Protein AF-V4YAM3-F1 (afdb_monomer)

Foldseek 3Di:
DDDDDDDDDDDDDDDDDDDDDDDDDDDDDDDPDDDDDPDDPDDDPAQQAEEEAAQDDPGHVVVQLLCVLLQQHWPDDDPPDQKTHGPPNSYIYGHDHQLCQLVCQLVVVHFKYKHKPLSNVLVVQDDDPPHDPPDDGSKDFLDFQPDPWKFFFKKAAAPDPDQAPQSQAAFEEEECRQNLVVVQCVVVVGDYHYHYDDPPSLCCCVVVNGRIYTYIDDPCPSCVVSRIDTRGTSDTMGMTMMGGPVCCPPPVVVSSSQSSVFQSVLPQKKKKKWKAFPVLLVQLCVLAVADPRKDKAADDDVVVVVVVVVPPPDDDDDPDDPPRRIIMIMHMDGNVCPVVSVVSRVVNVIHPMDMDGDSTDGD

Radius of gyration: 32.84 Å; Cα contacts (8 Å, |Δi|>4): 616; chains: 1; bounding box: 104×57×94 Å

Solvent-accessible surface area (backbone atoms only — not comparable to full-atom values): 21383 Å² total; per-residue (Å²): 139,85,80,86,90,86,88,89,86,82,84,87,87,89,86,87,90,84,85,90,79,87,79,89,86,83,94,78,89,75,90,77,87,69,81,89,68,93,68,78,76,80,85,58,99,60,82,61,47,27,37,26,34,34,61,61,67,94,54,20,66,64,52,50,50,46,31,43,51,43,61,45,36,71,52,92,63,67,92,86,61,54,57,36,54,27,75,41,88,54,37,32,41,32,52,34,55,45,68,54,31,54,57,34,23,58,73,62,76,17,52,30,23,44,33,40,46,58,36,34,48,46,70,62,39,36,70,56,99,83,52,59,98,82,61,84,47,52,33,43,84,76,45,78,66,90,42,74,61,33,30,34,30,34,29,26,50,62,90,55,92,58,70,51,78,73,66,37,60,78,33,35,34,32,15,79,43,56,56,50,50,51,52,48,34,59,73,72,72,41,57,61,51,73,44,74,54,82,76,70,62,82,48,34,54,85,68,76,72,17,67,30,30,39,48,81,40,72,83,52,58,73,38,56,77,60,43,35,41,78,55,47,83,71,40,84,30,38,26,28,37,34,29,26,76,93,44,66,83,38,69,65,53,45,51,51,49,55,30,47,54,14,27,56,66,14,56,67,35,29,38,38,39,27,37,31,44,55,93,40,49,65,68,47,39,78,69,43,48,34,85,94,47,49,49,76,44,83,45,85,55,69,79,56,52,59,54,57,66,77,51,79,81,72,82,84,91,75,89,76,78,82,88,42,66,42,24,39,40,36,34,52,44,54,48,90,47,46,71,58,44,58,51,55,39,42,76,67,53,39,39,81,72,44,78,43,81,43,61,58,38,85,133

Mean predicted aligned error: 12.4 Å

pLDDT: mean 82.74, std 22.2, range [27.44, 98.75]

Secondary structure (DSSP, 8-state):
---------------------------------------PPPPPSS--EEEEEE-SSTTHHHHHHHHHHTT-PBP---TT-SEEEBSSTTEEEEEE-TTTHHHHHHTTS-SEEEEEHHHHHHTT-S--TT--TT---S-EEEEE-S---EEEEEEEETTSS--SGGGGTT-EEEES-HHHHHHHHHHHT---EEEE-SS-GGGGGGGTS-SEEEEEESSSHHHHHHTEEEEEEEEEE-EEEEE-GGGTT-HHHHHHHHHHHHHHHTTTEEEEEEEEEGGGHHHHHTT--TTT--EEEE---HHHHHHHHHTTT-----------SEEEEEEEEEGGGHHHHHHHHHHTT-EEEEEEE-S----

Sequence (363 aa):
MTKFPRRDSRDHRVTAGTPAVNGEEDITADRGHKLGRNTFPPPSQLRRMRIAVPNKGRLHEPTVELLERAGLHVEETADRQLYADTADPAVTVLFVRAADIPEYVRDGAADLGVTGLDQARESGTVSRPDAPADEEADLVELLELGYGSCRLVLAAPEGGDISAVEDLEGGTVATEFPSITREFFARKRVETDVVTVTGATELTPHVEMADAIVDITSTGTTLQVNRLAVVDEVLSSSVRLFARPDVIDDPKVRQTRTAFESVIAADGKRYLMMNAPRDRLAEVRDVIPGLDGPTVMDIANPAQQTAADDSRRTASDGVGENDAETVAVHAVVDEGDVFTTISALKEKGATGILVTEIERLVE

Nearest PDB structures (foldseek):
  2vd3-assembly1_B  TM=9.434E-01  e=3.911E-39  Methanothermobacter thermautotrophicus str. Delta H
  7dah-assembly1_B-2  TM=7.718E-01  e=6.500E-31  Vibrio cholerae M66-2
  7dam-assembly1_A-3  TM=8.312E-01  e=3.444E-26  Vibrio cholerae M66-2
  5ubi-assembly1_A  TM=8.780E-01  e=6.393E-24  Campylobacter jejuni RM1221
  7dam-assembly1_B  TM=8.292E-01  e=5.819E-25  Vibrio cholerae M66-2

Structure (mmCIF, N/CA/C/O backbone):
data_AF-V4YAM3-F1
#
_entry.id   AF-V4YAM3-F1
#
loop_
_atom_site.group_PDB
_atom_site.id
_atom_site.type_symbol
_atom_site.label_atom_id
_atom_site.label_alt_id
_atom_site.label_comp_id
_atom_site.label_asym_id
_atom_site.label_entity_id
_atom_site.label_seq_id
_atom_site.pdbx_PDB_ins_code
_atom_site.Cartn_x
_atom_site.Cartn_y
_atom_site.Cartn_z
_atom_site.occupancy
_atom_site.B_iso_or_equiv
_atom_site.auth_seq_id
_atom_site.auth_comp_id
_atom_site.auth_asym_id
_atom_site.auth_atom_id
_atom_site.pdbx_PDB_model_num
ATOM 1 N N . MET A 1 1 ? -64.214 -12.119 4.663 1.00 34.72 1 MET A N 1
ATOM 2 C CA . MET A 1 1 ? -65.463 -11.668 3.996 1.00 34.72 1 MET A CA 1
ATOM 3 C C . MET A 1 1 ? -65.549 -10.157 4.229 1.00 34.72 1 MET A C 1
ATOM 5 O O . MET A 1 1 ? -65.195 -9.763 5.328 1.00 34.72 1 MET A O 1
ATOM 9 N N . THR A 1 2 ? -65.865 -9.267 3.278 1.00 34.69 2 THR A N 1
ATOM 10 C CA . THR A 1 2 ? -66.535 -9.427 1.961 1.00 34.69 2 THR A CA 1
ATOM 11 C C . THR A 1 2 ? -65.906 -8.501 0.885 1.00 34.69 2 THR A C 1
ATOM 13 O O . THR A 1 2 ? -65.022 -7.711 1.191 1.00 34.69 2 THR A O 1
ATOM 16 N N . LYS A 1 3 ? -66.293 -8.662 -0.390 1.00 32.56 3 LYS A N 1
ATOM 17 C CA . LYS A 1 3 ? -65.651 -8.120 -1.611 1.00 32.56 3 LYS A CA 1
ATOM 18 C C . LYS A 1 3 ? -66.018 -6.657 -1.973 1.00 32.56 3 LYS A C 1
ATOM 20 O O . LYS A 1 3 ? -67.130 -6.224 -1.697 1.00 32.56 3 LYS A O 1
ATOM 25 N N . PHE A 1 4 ? -65.098 -6.000 -2.704 1.00 34.03 4 PHE A N 1
ATOM 26 C CA . PHE A 1 4 ? -65.224 -5.315 -4.029 1.00 34.03 4 PHE A CA 1
ATOM 27 C C . PHE A 1 4 ? -66.526 -5.529 -4.865 1.00 34.03 4 PHE A C 1
ATOM 29 O O . PHE A 1 4 ? -67.259 -6.467 -4.551 1.00 34.03 4 PHE A O 1
ATOM 36 N N . PRO A 1 5 ? -66.756 -4.862 -6.043 1.00 55.75 5 PRO A N 1
ATOM 37 C CA . PRO A 1 5 ? -65.951 -3.876 -6.823 1.00 55.75 5 PRO A CA 1
ATOM 38 C C . PRO A 1 5 ? -66.739 -2.533 -7.045 1.00 55.75 5 PRO A C 1
ATOM 40 O O . PRO A 1 5 ? -67.492 -2.196 -6.143 1.00 55.75 5 PRO A O 1
ATOM 43 N N . ARG A 1 6 ? -66.668 -1.657 -8.084 1.00 33.81 6 ARG A N 1
ATOM 44 C CA . ARG A 1 6 ? -66.164 -1.607 -9.495 1.00 33.81 6 ARG A CA 1
ATOM 45 C C . ARG A 1 6 ? -65.801 -0.160 -9.947 1.00 33.81 6 ARG A C 1
ATOM 47 O O . ARG A 1 6 ? -66.211 0.799 -9.309 1.00 33.81 6 ARG A O 1
ATOM 54 N N . ARG A 1 7 ? -65.142 -0.026 -11.117 1.00 34.34 7 ARG A N 1
ATOM 55 C CA . ARG A 1 7 ? -65.210 1.136 -12.049 1.00 34.34 7 ARG A CA 1
ATOM 56 C C . ARG A 1 7 ? -66.410 1.001 -13.019 1.00 34.34 7 ARG A C 1
ATOM 58 O O . ARG A 1 7 ? -66.759 -0.128 -13.357 1.00 34.34 7 ARG A O 1
ATOM 65 N N . ASP A 1 8 ? -66.910 2.106 -13.580 1.00 34.19 8 ASP A N 1
ATOM 66 C CA . ASP A 1 8 ? -67.443 2.175 -14.963 1.00 34.19 8 ASP A CA 1
ATOM 67 C C . ASP A 1 8 ? -67.149 3.580 -15.539 1.00 34.19 8 ASP A C 1
ATOM 69 O O . ASP A 1 8 ? -67.190 4.565 -14.802 1.00 34.19 8 ASP A O 1
ATOM 73 N N . SER A 1 9 ? -66.800 3.671 -16.824 1.00 32.91 9 SER A N 1
ATOM 74 C CA . SER A 1 9 ? -66.533 4.928 -17.547 1.00 32.91 9 SER A CA 1
ATOM 75 C C . SER A 1 9 ? -66.484 4.656 -19.054 1.00 32.91 9 SER A C 1
ATOM 77 O O . SER A 1 9 ? -65.572 3.970 -19.523 1.00 32.91 9 SER A O 1
ATOM 79 N N . ARG A 1 10 ? -67.447 5.182 -19.819 1.00 35.00 10 ARG A N 1
ATOM 80 C CA . ARG A 1 10 ? -67.597 4.905 -21.257 1.00 35.00 10 ARG A CA 1
ATOM 81 C C . ARG A 1 10 ? -67.267 6.132 -22.103 1.00 35.00 10 ARG A C 1
ATOM 83 O O . ARG A 1 10 ? -67.978 7.122 -22.013 1.00 35.00 10 ARG A O 1
ATOM 90 N N . ASP A 1 11 ? -66.189 5.999 -22.875 1.00 33.81 11 ASP A N 1
ATOM 91 C CA . ASP A 1 11 ? -66.154 6.035 -24.350 1.00 33.81 11 ASP A CA 1
ATOM 92 C C . ASP A 1 11 ? -66.799 7.216 -25.132 1.00 33.81 11 ASP A C 1
ATOM 94 O O . ASP A 1 11 ? -67.815 7.790 -24.758 1.00 33.81 11 ASP A O 1
ATOM 98 N N . HIS A 1 12 ? -66.225 7.454 -26.319 1.00 33.81 12 HIS A N 1
ATOM 99 C CA . HIS A 1 12 ? -66.564 8.392 -27.398 1.00 33.81 12 HIS A CA 1
ATOM 100 C C . HIS A 1 12 ? -66.092 9.853 -27.191 1.00 33.81 12 HIS A C 1
ATOM 102 O O . HIS A 1 12 ? -66.155 10.394 -26.095 1.00 33.81 12 HIS A O 1
ATOM 108 N N . ARG A 1 13 ? -65.601 10.564 -28.225 1.00 31.95 13 ARG A N 1
ATOM 109 C CA . ARG A 1 13 ? -65.636 10.292 -29.685 1.00 31.95 13 ARG A CA 1
ATOM 110 C C . ARG A 1 13 ? -64.396 10.843 -30.422 1.00 31.95 13 ARG A C 1
ATOM 112 O O . ARG A 1 13 ? -63.703 11.708 -29.904 1.00 31.95 13 ARG A O 1
ATOM 119 N N . VAL A 1 14 ? -64.159 10.365 -31.649 1.00 35.03 14 VAL A N 1
ATOM 120 C CA . VAL A 1 14 ? -63.017 10.722 -32.521 1.00 35.03 14 VAL A CA 1
ATOM 121 C C . VAL A 1 14 ? -63.434 11.660 -33.663 1.00 35.03 14 VAL A C 1
ATOM 123 O O . VAL A 1 14 ? -64.452 11.403 -34.300 1.00 35.03 14 VAL A O 1
ATOM 126 N N . THR A 1 15 ? -62.582 12.640 -33.995 1.00 33.38 15 THR A N 1
ATOM 127 C CA . THR A 1 15 ? -62.400 13.229 -35.346 1.00 33.38 15 THR A CA 1
ATOM 128 C C . THR A 1 15 ? -60.956 13.737 -35.491 1.00 33.38 15 THR A C 1
ATOM 130 O O . THR A 1 15 ? -60.347 14.105 -34.490 1.00 33.38 15 THR A O 1
ATOM 133 N N . ALA A 1 16 ? -60.397 13.736 -36.707 1.00 33.50 16 ALA A N 1
ATOM 134 C CA . ALA A 1 16 ? -58.971 13.990 -36.974 1.00 33.50 16 ALA A CA 1
ATOM 135 C C . ALA A 1 16 ? -58.687 15.358 -37.636 1.00 33.50 16 ALA A C 1
ATOM 137 O O . ALA A 1 16 ? -59.588 15.961 -38.218 1.00 33.50 16 ALA A O 1
ATOM 138 N N . GLY A 1 17 ? -57.425 15.812 -37.599 1.00 28.98 17 GLY A N 1
ATOM 139 C CA . GLY A 1 17 ? -56.956 17.021 -38.292 1.00 28.98 17 GLY A CA 1
ATOM 140 C C . GLY A 1 17 ? -55.439 17.251 -38.168 1.00 28.98 17 GLY A C 1
ATOM 141 O O . GLY A 1 17 ? -54.903 17.338 -37.069 1.00 28.98 17 GLY A O 1
ATOM 142 N N . THR A 1 18 ? -54.739 17.312 -39.302 1.00 32.97 18 THR A N 1
ATOM 143 C CA . THR A 1 18 ? -53.279 17.528 -39.495 1.00 32.97 18 THR A CA 1
ATOM 144 C C . THR A 1 18 ? -53.149 17.986 -40.970 1.00 32.97 18 THR A C 1
ATOM 146 O O . THR A 1 18 ? -53.955 17.473 -41.756 1.00 32.97 18 THR A O 1
ATOM 149 N N . PRO A 1 19 ? -52.249 18.906 -41.411 1.00 45.97 19 PRO A N 1
ATOM 150 C CA . PRO A 1 19 ? -50.828 18.969 -41.026 1.00 45.97 19 PRO A CA 1
ATOM 151 C C . PRO A 1 19 ? -50.155 20.375 -41.024 1.00 45.97 19 PRO A C 1
ATOM 153 O O . PRO A 1 19 ? -50.828 21.392 -41.143 1.00 45.97 19 PRO A O 1
ATOM 156 N N . ALA A 1 20 ? -48.809 20.358 -41.009 1.00 30.20 20 ALA A N 1
ATOM 157 C CA . ALA A 1 20 ? -47.858 21.402 -41.447 1.00 30.20 20 ALA A CA 1
ATOM 158 C C . ALA A 1 20 ? -47.609 22.618 -40.518 1.00 30.20 20 ALA A C 1
ATOM 160 O O . ALA A 1 20 ? -48.505 23.019 -39.788 1.00 30.20 20 ALA A O 1
ATOM 161 N N . VAL A 1 21 ? -46.459 23.319 -40.570 1.00 32.94 21 VAL A N 1
ATOM 162 C CA . VAL A 1 21 ? -45.008 22.959 -40.684 1.00 32.94 21 VAL A CA 1
ATOM 163 C C . VAL A 1 21 ? -44.201 24.277 -40.597 1.00 32.94 21 VAL A C 1
ATOM 165 O O . VAL A 1 21 ? -44.680 25.287 -41.103 1.00 32.94 21 VAL A O 1
ATOM 168 N N . ASN A 1 22 ? -42.979 24.251 -40.035 1.00 28.00 22 ASN A N 1
ATOM 169 C CA . ASN A 1 22 ? -42.119 25.422 -39.724 1.00 28.00 22 ASN A CA 1
ATOM 170 C C . ASN A 1 22 ? -42.712 26.353 -38.631 1.00 28.00 22 ASN A C 1
ATOM 172 O O . ASN A 1 22 ? -43.913 26.330 -38.389 1.00 28.00 22 ASN A O 1
ATOM 176 N N . GLY A 1 23 ? -41.932 27.169 -37.914 1.00 29.20 23 GLY A N 1
ATOM 177 C CA . GLY A 1 23 ? -40.471 27.334 -37.884 1.00 29.20 23 GLY A CA 1
ATOM 178 C C . GLY A 1 23 ? -40.068 28.519 -36.986 1.00 29.20 23 GLY A C 1
ATOM 179 O O . GLY A 1 23 ? -40.895 28.993 -36.214 1.00 29.20 23 GLY A O 1
ATOM 180 N N . GLU A 1 24 ? -38.837 29.005 -37.171 1.00 29.62 24 GLU A N 1
ATOM 181 C CA . GLU A 1 24 ? -38.249 30.223 -36.567 1.00 29.62 24 GLU A CA 1
ATOM 182 C C . GLU A 1 24 ? -37.853 30.155 -35.074 1.00 29.62 24 GLU A C 1
ATOM 184 O O . GLU A 1 24 ? -38.328 29.334 -34.290 1.00 29.62 24 GLU A O 1
ATOM 189 N N . GLU A 1 25 ? -36.866 30.986 -34.731 1.00 32.78 25 GLU A N 1
ATOM 190 C CA . GLU A 1 25 ? -36.162 31.044 -33.446 1.00 32.78 25 GLU A CA 1
ATOM 191 C C . GLU A 1 25 ? -36.734 32.177 -32.576 1.00 32.78 25 GLU A C 1
ATOM 193 O O . GLU A 1 25 ? -37.100 33.226 -33.105 1.00 32.78 25 GLU A O 1
ATOM 198 N N . ASP A 1 26 ? -36.721 32.032 -31.247 1.00 27.44 26 ASP A N 1
ATOM 199 C CA . ASP A 1 26 ? -36.873 33.175 -30.334 1.00 27.44 26 ASP A CA 1
ATOM 200 C C . ASP A 1 26 ? -35.689 33.224 -29.358 1.00 27.44 26 ASP A C 1
ATOM 202 O O . ASP A 1 26 ? -35.504 32.346 -28.511 1.00 27.44 26 ASP A O 1
ATOM 206 N N . ILE A 1 27 ? -34.846 34.246 -29.524 1.00 36.53 27 ILE A N 1
ATOM 207 C CA . ILE A 1 27 ? -33.601 34.443 -28.776 1.00 36.53 27 ILE A CA 1
ATOM 208 C C . ILE A 1 27 ? -33.848 35.486 -27.680 1.00 36.53 27 ILE A C 1
ATOM 210 O O . ILE A 1 27 ? -33.399 36.632 -27.760 1.00 36.53 27 ILE A O 1
ATOM 214 N N . THR A 1 28 ? -34.558 35.086 -26.625 1.00 30.72 28 THR A N 1
ATOM 215 C CA . THR A 1 28 ? -34.765 35.912 -25.427 1.00 30.72 28 THR A CA 1
ATOM 216 C C . THR A 1 28 ? -33.925 35.407 -24.253 1.00 30.72 28 THR A C 1
ATOM 218 O O . THR A 1 28 ? -34.143 34.335 -23.694 1.00 30.72 28 THR A O 1
ATOM 221 N N . ALA A 1 29 ? -32.920 36.197 -23.868 1.00 34.72 29 ALA A N 1
ATOM 222 C CA . ALA A 1 29 ? -32.051 35.887 -22.738 1.00 34.72 29 ALA A CA 1
ATOM 223 C C . ALA A 1 29 ? -32.709 36.255 -21.397 1.00 34.72 29 ALA A C 1
ATOM 225 O O . ALA A 1 29 ? -33.123 37.400 -21.213 1.00 34.72 29 ALA A O 1
ATOM 226 N N . ASP A 1 30 ? -32.689 35.336 -20.426 1.00 29.58 30 ASP A N 1
ATOM 227 C CA . ASP A 1 30 ? -32.942 35.641 -19.012 1.00 29.58 30 ASP A CA 1
ATOM 228 C C . ASP A 1 30 ? -31.703 35.349 -18.144 1.00 29.58 30 ASP A C 1
ATOM 230 O O . ASP A 1 30 ? -30.958 34.390 -18.357 1.00 29.58 30 ASP A O 1
ATOM 234 N N . ARG A 1 31 ? -31.456 36.209 -17.152 1.00 35.31 31 ARG A N 1
ATOM 235 C CA . ARG A 1 31 ? -30.241 36.224 -16.322 1.00 35.31 31 ARG A CA 1
ATOM 236 C C . ARG A 1 31 ? -30.397 35.363 -15.069 1.00 35.31 31 ARG A C 1
ATOM 238 O O . ARG A 1 31 ? -30.320 35.846 -13.939 1.00 35.31 31 ARG A O 1
ATOM 245 N N . GLY A 1 32 ? -30.547 34.058 -15.272 1.00 28.64 32 GLY A N 1
ATOM 246 C CA . GLY A 1 32 ? -30.634 33.066 -14.200 1.00 28.64 32 GLY A CA 1
ATOM 247 C C . GLY A 1 32 ? -29.303 32.757 -13.498 1.00 28.64 32 GLY A C 1
ATOM 248 O O . GLY A 1 32 ? -28.819 31.634 -13.600 1.00 28.64 32 GLY A O 1
ATOM 249 N N . HIS A 1 33 ? -28.726 33.699 -12.741 1.00 40.50 33 HIS A N 1
ATOM 250 C CA . HIS A 1 33 ? -27.643 33.384 -11.793 1.00 40.50 33 HIS A CA 1
ATOM 251 C C . HIS A 1 33 ? -28.155 32.382 -10.740 1.00 40.50 33 HIS A C 1
ATOM 253 O O . HIS A 1 33 ? -28.929 32.737 -9.850 1.00 40.50 33 HIS A O 1
ATOM 259 N N . LYS A 1 34 ? -27.730 31.118 -10.838 1.00 33.50 34 LYS A N 1
ATOM 260 C CA . LYS A 1 34 ? -28.000 30.068 -9.847 1.00 33.50 34 LYS A CA 1
ATOM 261 C C . LYS A 1 34 ? -26.706 29.336 -9.523 1.00 33.50 34 LYS A C 1
ATOM 263 O O . LYS A 1 34 ? -25.923 29.034 -10.416 1.00 33.50 34 LYS A O 1
ATOM 268 N N . LEU A 1 35 ? -26.495 29.098 -8.229 1.00 34.06 35 LEU A N 1
ATOM 269 C CA . LEU A 1 35 ? -25.295 28.465 -7.684 1.00 34.06 35 LEU A CA 1
ATOM 270 C C . LEU A 1 35 ? -25.038 27.117 -8.365 1.00 34.06 35 LEU A C 1
ATOM 272 O O . LEU A 1 35 ? -25.981 26.356 -8.603 1.00 34.06 35 LEU A O 1
ATOM 276 N N . GLY A 1 36 ? -23.761 26.817 -8.610 1.00 30.91 36 GLY A N 1
ATOM 277 C CA . GLY A 1 36 ? -23.326 25.520 -9.112 1.00 30.91 36 GLY A CA 1
ATOM 278 C C . GLY A 1 36 ? -23.796 24.405 -8.184 1.00 30.91 36 GLY A C 1
ATOM 279 O O . GLY A 1 36 ? -23.305 24.256 -7.067 1.00 30.91 36 GLY A O 1
ATOM 280 N N . ARG A 1 37 ? -24.770 23.623 -8.649 1.00 36.41 37 ARG A N 1
ATOM 281 C CA . ARG A 1 37 ? -25.030 22.292 -8.106 1.00 36.41 37 ARG A CA 1
ATOM 282 C C . ARG A 1 37 ? -23.967 21.370 -8.688 1.00 36.41 37 ARG A C 1
ATOM 284 O O . ARG A 1 37 ? -23.752 21.426 -9.896 1.00 36.41 37 ARG A O 1
ATOM 291 N N . ASN A 1 38 ? -23.385 20.488 -7.877 1.00 37.03 38 ASN A N 1
ATOM 292 C CA . ASN A 1 38 ? -22.672 19.323 -8.403 1.00 37.03 38 ASN A CA 1
ATOM 293 C C . ASN A 1 38 ? -23.691 18.431 -9.122 1.00 37.03 38 ASN A C 1
ATOM 295 O O . ASN A 1 38 ? -24.342 17.579 -8.518 1.00 37.03 38 ASN A O 1
ATOM 299 N N . THR A 1 39 ? -23.886 18.684 -10.410 1.00 41.25 39 THR A N 1
ATOM 300 C CA . THR A 1 39 ? -24.647 17.823 -11.305 1.00 41.25 39 THR A CA 1
ATOM 301 C C . THR A 1 39 ? -23.700 16.764 -11.831 1.00 41.25 39 THR A C 1
ATOM 303 O O . THR A 1 39 ? -22.819 17.083 -12.628 1.00 41.25 39 THR A O 1
ATOM 306 N N . PHE A 1 40 ? -23.893 15.516 -11.399 1.00 46.31 40 PHE A N 1
ATOM 307 C CA . PHE A 1 40 ? -23.269 14.371 -12.057 1.00 46.31 40 PHE A CA 1
ATOM 308 C C . PHE A 1 40 ? -23.514 14.469 -13.573 1.00 46.31 40 PHE A C 1
ATOM 310 O O . PHE A 1 40 ? -24.648 14.768 -13.974 1.00 46.31 40 PHE A O 1
ATOM 317 N N . PRO A 1 41 ? -22.485 14.265 -14.416 1.00 45.59 41 PRO A N 1
ATOM 318 C CA . PRO A 1 41 ? -22.658 14.309 -15.860 1.00 45.59 41 PRO A CA 1
ATOM 319 C C . PRO A 1 41 ? -23.678 13.246 -16.300 1.00 45.59 41 PRO A C 1
ATOM 321 O O . PRO A 1 41 ? -23.781 12.194 -15.660 1.00 45.59 41 PRO A O 1
ATOM 324 N N . PRO A 1 42 ? -24.449 13.492 -17.376 1.00 41.47 42 PRO A N 1
ATOM 325 C CA . PRO A 1 42 ? -25.403 12.510 -17.876 1.00 41.47 42 PRO A CA 1
ATOM 326 C C . PRO A 1 42 ? -24.674 11.204 -18.239 1.00 41.47 42 PRO A C 1
ATOM 328 O O . PRO A 1 42 ? -23.549 11.261 -18.745 1.00 41.47 42 PRO A O 1
ATOM 331 N N . PRO A 1 43 ? -25.285 10.030 -17.996 1.00 41.84 43 PRO A N 1
ATOM 332 C CA . PRO A 1 43 ? -24.625 8.754 -18.230 1.00 41.84 43 PRO A CA 1
ATOM 333 C C . PRO A 1 43 ? -24.292 8.582 -19.714 1.00 41.84 43 PRO A C 1
ATOM 335 O O . PRO A 1 43 ? -25.176 8.529 -20.573 1.00 41.84 43 PRO A O 1
ATOM 338 N N . SER A 1 44 ? -22.998 8.469 -20.002 1.00 50.19 44 SER A N 1
ATOM 339 C CA . SER A 1 44 ? -22.483 7.985 -21.278 1.00 50.19 44 SER A CA 1
ATOM 340 C C . SER A 1 44 ? -23.009 6.573 -21.552 1.00 50.19 44 SER A C 1
ATOM 342 O O . SER A 1 44 ? -23.189 5.777 -20.633 1.00 50.19 44 SER A O 1
ATOM 344 N N . GLN A 1 45 ? -23.226 6.226 -22.826 1.00 48.00 45 GLN A N 1
ATOM 345 C CA . GLN A 1 45 ? -23.689 4.879 -23.208 1.00 48.00 45 GLN A CA 1
ATOM 346 C C . GLN A 1 45 ? -22.634 3.776 -22.979 1.00 48.00 45 GLN A C 1
ATOM 348 O O . GLN A 1 45 ? -22.936 2.596 -23.130 1.00 48.00 45 GLN A O 1
ATOM 353 N N . LEU A 1 46 ? -21.424 4.159 -22.562 1.00 53.16 46 LEU A N 1
ATOM 354 C CA . LEU A 1 46 ? -20.448 3.301 -21.899 1.00 53.16 46 LEU A CA 1
ATOM 355 C C . LEU A 1 46 ? -20.401 3.675 -20.411 1.00 53.16 46 LEU A C 1
ATOM 357 O O . LEU A 1 46 ? -20.256 4.854 -20.072 1.00 53.16 46 LEU A O 1
ATOM 361 N N . ARG A 1 47 ? -20.496 2.674 -19.529 1.00 68.19 47 ARG A N 1
ATOM 362 C CA . ARG A 1 47 ? -20.218 2.812 -18.091 1.00 68.19 47 ARG A CA 1
ATOM 363 C C . ARG A 1 47 ? -18.750 3.214 -17.929 1.00 68.19 47 ARG A C 1
ATOM 365 O O . ARG A 1 47 ? -17.876 2.416 -18.252 1.00 68.19 47 ARG A O 1
ATOM 372 N N . ARG A 1 48 ? -18.482 4.420 -17.421 1.00 86.69 48 ARG A N 1
ATOM 373 C CA . ARG A 1 48 ? -17.131 4.792 -16.977 1.00 86.69 48 ARG A CA 1
ATOM 374 C C . ARG A 1 48 ? -16.801 4.036 -15.692 1.00 86.69 48 ARG A C 1
ATOM 376 O O . ARG A 1 48 ? -17.585 4.070 -14.742 1.00 86.69 48 ARG A O 1
ATOM 383 N N . MET A 1 49 ? -15.664 3.349 -15.684 1.00 94.81 49 MET A N 1
ATOM 384 C CA . MET A 1 49 ? -15.105 2.723 -14.491 1.00 94.81 49 MET A CA 1
ATOM 385 C C . MET A 1 49 ? -14.556 3.817 -13.575 1.00 94.81 49 MET A C 1
ATOM 387 O O . MET A 1 49 ? -13.905 4.752 -14.045 1.00 94.81 49 MET A O 1
ATOM 391 N N . ARG A 1 50 ? -14.811 3.713 -12.269 1.00 96.69 50 ARG A N 1
ATOM 392 C CA . ARG A 1 50 ? -14.327 4.691 -11.284 1.00 96.69 50 ARG A CA 1
ATOM 393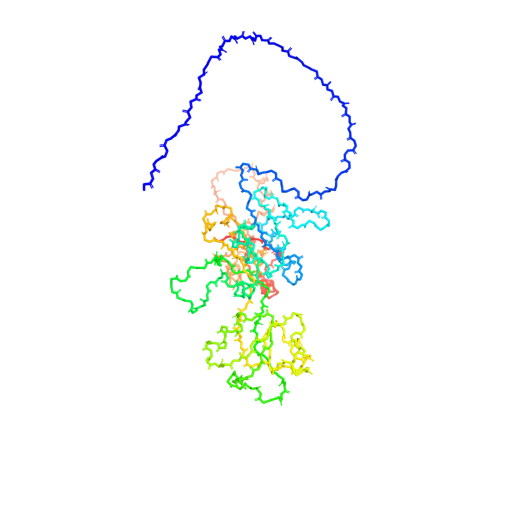 C C . ARG A 1 50 ? -13.266 4.087 -10.373 1.00 96.69 50 ARG A C 1
ATOM 395 O O . ARG A 1 50 ? -13.491 3.015 -9.816 1.00 96.69 50 ARG A O 1
ATOM 402 N N . ILE A 1 51 ? -12.151 4.790 -10.185 1.00 97.94 51 ILE A N 1
ATOM 403 C CA . ILE A 1 51 ? -11.076 4.405 -9.259 1.00 97.94 51 ILE A CA 1
ATOM 404 C C . ILE A 1 51 ? -11.074 5.386 -8.085 1.00 97.94 51 ILE A C 1
ATOM 406 O O . ILE A 1 51 ? -10.805 6.567 -8.281 1.00 97.94 51 ILE A O 1
ATOM 410 N N . ALA A 1 52 ? -11.367 4.924 -6.870 1.00 98.25 52 ALA A N 1
ATOM 411 C CA . ALA A 1 52 ? -11.197 5.728 -5.663 1.00 98.25 52 ALA A CA 1
ATOM 412 C C . ALA A 1 52 ? -9.737 5.698 -5.195 1.00 98.25 52 ALA A C 1
ATOM 414 O O . ALA A 1 52 ? -9.157 4.627 -5.032 1.00 98.25 52 ALA A O 1
ATOM 415 N N . VAL A 1 53 ? -9.146 6.870 -4.968 1.00 97.88 53 VAL A N 1
ATOM 416 C CA . VAL A 1 53 ? -7.741 7.028 -4.563 1.00 97.88 53 VAL A CA 1
ATOM 417 C C . VAL A 1 53 ? -7.604 8.012 -3.395 1.00 97.88 53 VAL A C 1
ATOM 419 O O . VAL A 1 53 ? -8.483 8.864 -3.214 1.00 97.88 53 VAL A O 1
ATOM 422 N N . PRO A 1 54 ? -6.520 7.939 -2.597 1.00 97.00 54 PRO A N 1
ATOM 423 C CA . PRO A 1 54 ? -6.321 8.825 -1.455 1.00 97.00 54 PRO A CA 1
ATOM 424 C C . PRO A 1 54 ? -6.218 10.291 -1.894 1.00 97.00 54 PRO A C 1
ATOM 426 O O . PRO A 1 54 ? -5.424 10.628 -2.767 1.00 97.00 54 PRO A O 1
ATOM 429 N N . ASN A 1 55 ? -6.989 11.182 -1.270 1.00 94.56 55 ASN A N 1
ATOM 430 C CA . ASN A 1 55 ? -7.040 12.609 -1.620 1.00 94.56 55 ASN A CA 1
ATOM 431 C C . ASN A 1 55 ? -5.975 13.497 -0.966 1.00 94.56 55 ASN A C 1
ATOM 433 O O . ASN A 1 55 ? -5.891 14.677 -1.298 1.00 94.56 55 ASN A O 1
ATOM 437 N N . LYS A 1 56 ? -5.211 12.969 -0.004 1.00 92.56 56 LYS A N 1
ATOM 438 C CA . LYS A 1 56 ? -4.091 13.650 0.667 1.00 92.56 56 LYS A CA 1
ATOM 439 C C . LYS A 1 56 ? -3.275 12.671 1.516 1.00 92.56 56 LYS A C 1
ATOM 441 O O . LYS A 1 56 ? -3.708 11.550 1.780 1.00 92.56 56 LYS A O 1
ATOM 446 N N . GLY A 1 57 ? -2.156 13.156 2.053 1.00 91.25 57 GLY A N 1
ATOM 447 C CA . GLY A 1 57 ? -1.297 12.411 2.975 1.00 91.25 57 GLY A CA 1
ATOM 448 C C . GLY A 1 57 ? -0.373 11.431 2.253 1.00 91.25 57 GLY A C 1
ATOM 449 O O . GLY A 1 57 ? -0.359 11.377 1.027 1.00 91.25 57 GLY A O 1
ATOM 450 N N . ARG A 1 58 ? 0.388 10.641 3.024 1.00 92.12 58 ARG A N 1
ATOM 451 C CA . ARG A 1 58 ? 1.528 9.821 2.554 1.00 92.12 58 ARG A CA 1
ATOM 452 C C . ARG A 1 58 ? 1.249 8.822 1.415 1.00 92.12 58 ARG A C 1
ATOM 454 O O . ARG A 1 58 ? 2.191 8.251 0.888 1.00 92.12 58 ARG A O 1
ATOM 461 N N . LEU A 1 59 ? -0.019 8.563 1.088 1.00 95.75 59 LEU A N 1
ATOM 462 C CA . LEU A 1 59 ? -0.424 7.632 0.029 1.00 95.75 59 LEU A CA 1
ATOM 463 C C . LEU A 1 59 ? -0.848 8.342 -1.268 1.00 95.75 59 LEU A C 1
ATOM 465 O O . LEU A 1 59 ? -0.954 7.684 -2.295 1.00 95.75 59 LEU A O 1
ATOM 469 N N . HIS A 1 60 ? -1.105 9.654 -1.237 1.00 95.31 60 HIS A N 1
ATOM 470 C CA . HIS A 1 60 ? -1.649 10.395 -2.379 1.00 95.31 60 HIS A CA 1
ATOM 471 C C . HIS A 1 60 ? -0.665 10.447 -3.553 1.00 95.31 60 HIS A C 1
ATOM 473 O O . HIS A 1 60 ? -0.968 9.920 -4.618 1.00 95.31 60 HIS A O 1
ATOM 479 N N . GLU A 1 61 ? 0.521 11.020 -3.334 1.00 95.69 61 GLU A N 1
ATOM 480 C CA . GLU A 1 61 ? 1.528 11.226 -4.383 1.00 95.69 61 GLU A CA 1
ATOM 481 C C . GLU A 1 61 ? 1.961 9.897 -5.044 1.00 95.69 61 GLU A C 1
ATOM 483 O O . GLU A 1 61 ? 1.860 9.821 -6.267 1.00 95.69 61 GLU A O 1
ATOM 488 N N . PRO A 1 62 ? 2.273 8.801 -4.309 1.00 96.75 62 PRO A N 1
ATOM 489 C CA . PRO A 1 62 ? 2.565 7.503 -4.933 1.00 96.75 62 PRO A CA 1
ATOM 490 C C . PRO A 1 62 ? 1.377 6.871 -5.678 1.00 96.75 62 PRO A C 1
ATOM 492 O O . PRO A 1 62 ? 1.576 6.143 -6.647 1.00 96.75 62 PRO A O 1
ATOM 495 N N . THR A 1 63 ? 0.128 7.140 -5.263 1.00 97.88 63 THR A N 1
ATOM 496 C CA . THR A 1 63 ? -1.048 6.642 -6.004 1.00 97.88 63 THR A CA 1
ATOM 497 C C . THR A 1 63 ? -1.238 7.395 -7.321 1.00 97.88 63 THR A C 1
ATOM 499 O O . THR A 1 63 ? -1.627 6.791 -8.318 1.00 97.88 63 THR A O 1
ATOM 502 N N . VAL A 1 64 ? -0.958 8.703 -7.338 1.00 95.75 64 VAL A N 1
ATOM 503 C CA . VAL A 1 64 ? -0.971 9.503 -8.570 1.00 95.75 64 VAL A CA 1
ATOM 504 C C . VAL A 1 64 ? 0.179 9.072 -9.482 1.00 95.75 64 VAL A C 1
ATOM 506 O O . VAL A 1 64 ? -0.068 8.784 -10.645 1.00 95.75 64 VAL A O 1
ATOM 509 N N . GLU A 1 65 ? 1.397 8.903 -8.962 1.00 95.62 65 GLU A N 1
ATOM 510 C CA . GLU A 1 65 ? 2.540 8.409 -9.746 1.00 95.62 65 GLU A CA 1
ATOM 511 C C . GLU A 1 65 ? 2.266 7.032 -10.382 1.00 95.62 65 GLU A C 1
ATOM 513 O O . GLU A 1 65 ? 2.585 6.817 -11.550 1.00 95.62 65 GLU A O 1
ATOM 518 N N . LEU A 1 66 ? 1.602 6.120 -9.660 1.00 97.50 66 LEU A N 1
ATOM 519 C CA . LEU A 1 66 ? 1.160 4.832 -10.205 1.00 97.50 66 LEU A CA 1
ATOM 520 C C . LEU A 1 66 ? 0.153 4.991 -11.358 1.00 97.50 66 LEU A C 1
ATOM 522 O O . LEU A 1 66 ? 0.245 4.256 -12.341 1.00 97.50 66 LEU A O 1
ATOM 526 N N . LEU A 1 67 ? -0.797 5.930 -11.267 1.00 96.75 67 LEU A N 1
ATOM 527 C CA . LEU A 1 67 ? -1.733 6.233 -12.359 1.00 96.75 67 LEU A CA 1
ATOM 528 C C . LEU A 1 67 ? -0.995 6.796 -13.583 1.00 96.75 67 LEU A C 1
ATOM 530 O O . LEU A 1 67 ? -1.216 6.316 -14.696 1.00 96.75 67 LEU A O 1
ATOM 534 N N . GLU A 1 68 ? -0.081 7.746 -13.374 1.00 94.94 68 GLU A N 1
ATOM 535 C CA . GLU A 1 68 ? 0.743 8.343 -14.430 1.00 94.94 68 GLU A CA 1
ATOM 536 C C . GLU A 1 68 ? 1.613 7.287 -15.130 1.00 94.94 68 GLU A C 1
ATOM 538 O O . GLU A 1 68 ? 1.508 7.111 -16.345 1.00 94.94 68 GLU A O 1
ATOM 543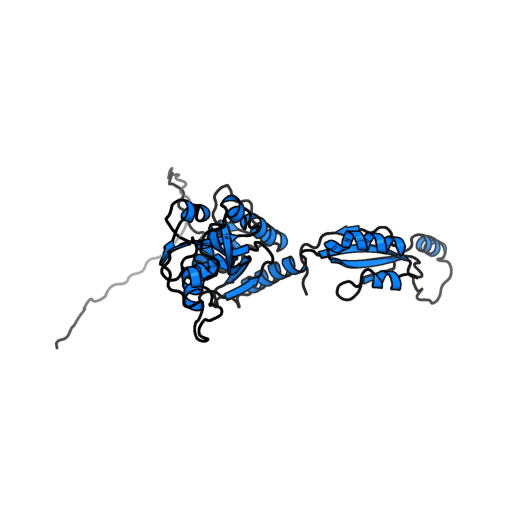 N N . ARG A 1 69 ? 2.398 6.502 -14.373 1.00 95.12 69 ARG A N 1
ATOM 544 C CA . ARG A 1 69 ? 3.235 5.406 -14.907 1.00 95.12 69 ARG A CA 1
ATOM 545 C C . ARG A 1 69 ? 2.407 4.306 -15.574 1.00 95.12 69 ARG A C 1
ATOM 547 O O . ARG A 1 69 ? 2.894 3.656 -16.493 1.00 95.12 69 ARG A O 1
ATOM 554 N N . ALA A 1 70 ? 1.151 4.103 -15.172 1.00 96.00 70 ALA A N 1
ATOM 555 C CA . ALA A 1 70 ? 0.236 3.166 -15.827 1.00 96.00 70 ALA A CA 1
ATOM 556 C C . ALA A 1 70 ? -0.332 3.682 -17.167 1.00 96.00 70 ALA A C 1
ATOM 558 O O . ALA A 1 70 ? -0.913 2.889 -17.916 1.00 96.00 70 ALA A O 1
ATOM 559 N N . GLY A 1 71 ? -0.164 4.969 -17.492 1.00 93.62 71 GLY A N 1
ATOM 560 C CA . GLY A 1 71 ? -0.774 5.627 -18.653 1.00 93.62 71 GLY A CA 1
ATOM 561 C C . GLY A 1 71 ? -2.222 6.081 -18.423 1.00 93.62 71 GLY A C 1
ATOM 562 O O . GLY A 1 71 ? -2.946 6.344 -19.382 1.00 93.62 71 GLY A O 1
ATOM 563 N N . LEU A 1 72 ? -2.660 6.163 -17.163 1.00 94.19 72 LEU A N 1
ATOM 564 C CA . LEU A 1 72 ? -3.953 6.714 -16.740 1.00 94.19 72 LEU A CA 1
ATOM 565 C C . LEU A 1 72 ? -3.783 8.165 -16.264 1.00 94.19 72 LEU A C 1
ATOM 567 O O . LEU A 1 72 ? -4.277 8.529 -15.197 1.00 94.19 72 LEU A O 1
ATOM 571 N N . HIS A 1 73 ? -3.072 8.966 -17.066 1.00 91.50 73 HIS A N 1
ATOM 572 C CA . HIS A 1 73 ? -2.739 10.361 -16.769 1.00 91.50 73 HIS A CA 1
ATOM 573 C C . HIS A 1 73 ? -3.973 11.146 -16.324 1.00 91.50 73 HIS A C 1
ATOM 575 O O . HIS A 1 73 ? -4.993 11.128 -17.023 1.00 91.50 73 HIS A O 1
ATOM 581 N N . VAL A 1 74 ? -3.885 11.818 -15.179 1.00 88.69 74 VAL A N 1
ATOM 582 C CA . VAL A 1 74 ? -4.996 12.571 -14.590 1.00 88.69 74 VAL A CA 1
ATOM 583 C C . VAL A 1 74 ? -5.061 13.958 -15.230 1.00 88.69 74 VAL A C 1
ATOM 585 O O . VAL A 1 74 ? -4.094 14.715 -15.182 1.00 88.69 74 VAL A O 1
ATOM 588 N N . GLU A 1 75 ? -6.196 14.321 -15.833 1.00 84.56 75 GLU A N 1
ATOM 589 C CA . GLU A 1 75 ? -6.341 15.647 -16.448 1.00 84.56 75 GLU A CA 1
ATOM 590 C C . GLU A 1 75 ? -6.317 16.762 -15.381 1.00 84.56 75 GLU A C 1
ATOM 592 O O . GLU A 1 75 ? -6.890 16.606 -14.300 1.00 84.56 75 GLU A O 1
ATOM 597 N N . GLU A 1 76 ? -5.685 17.909 -15.680 1.00 68.50 76 GLU A N 1
ATOM 598 C CA . GLU A 1 76 ? -5.580 19.050 -14.750 1.00 68.50 76 GLU A CA 1
ATOM 599 C C . GLU A 1 76 ? -6.959 19.649 -14.405 1.00 68.50 76 GLU A C 1
ATOM 601 O O . GLU A 1 76 ? -7.446 20.606 -15.017 1.00 68.50 76 GLU A O 1
ATOM 606 N N . THR A 1 77 ? -7.602 19.112 -13.369 1.00 62.62 77 THR A N 1
ATOM 607 C CA . THR A 1 77 ? -8.820 19.697 -12.810 1.00 62.62 77 THR A CA 1
ATOM 608 C C . THR A 1 77 ? -8.503 20.920 -11.958 1.00 62.62 77 THR A C 1
ATOM 610 O O . THR A 1 77 ? -7.610 20.886 -11.113 1.00 62.62 77 THR A O 1
ATOM 613 N N . ALA A 1 78 ? -9.299 21.981 -12.108 1.00 58.78 78 ALA A N 1
ATOM 614 C CA . ALA A 1 78 ? -9.209 23.162 -11.252 1.00 58.78 78 ALA A CA 1
ATOM 615 C C . ALA A 1 78 ? -9.335 22.814 -9.754 1.00 58.78 78 ALA A C 1
ATOM 617 O O . ALA A 1 78 ? -10.135 21.950 -9.382 1.00 58.78 78 ALA A O 1
ATOM 618 N N . ASP A 1 79 ? -8.595 23.541 -8.907 1.00 52.88 79 ASP A N 1
ATOM 619 C CA . ASP A 1 79 ? -8.524 23.350 -7.453 1.00 52.88 79 ASP A CA 1
ATOM 620 C C . ASP A 1 79 ? -9.868 22.948 -6.814 1.00 52.88 79 ASP A C 1
ATOM 622 O O . ASP A 1 79 ? -10.836 23.719 -6.826 1.00 52.88 79 ASP A O 1
ATOM 626 N N . ARG A 1 80 ? -9.865 21.793 -6.127 1.00 57.38 80 ARG A N 1
ATOM 627 C CA . ARG A 1 80 ? -10.966 21.211 -5.319 1.00 57.38 80 ARG A CA 1
ATOM 628 C C . ARG A 1 80 ? -12.024 20.388 -6.070 1.00 57.38 80 ARG A C 1
ATOM 630 O O . ARG A 1 80 ? -13.077 20.121 -5.483 1.00 57.38 80 ARG A O 1
ATOM 637 N N . GLN A 1 81 ? -11.790 19.931 -7.300 1.00 67.12 81 GLN A N 1
ATOM 638 C CA . GLN A 1 81 ? -12.610 18.830 -7.826 1.00 67.12 81 GLN A CA 1
ATOM 639 C C . GLN A 1 81 ? -12.270 17.518 -7.094 1.00 67.12 81 GLN A C 1
ATOM 641 O O . GLN A 1 81 ? -11.109 17.181 -6.900 1.00 67.12 81 GLN A O 1
ATOM 646 N N . LEU A 1 82 ? -13.299 16.784 -6.657 1.00 79.44 82 LEU A N 1
ATOM 647 C CA . LEU A 1 82 ? -13.167 15.446 -6.044 1.00 79.44 82 LEU A CA 1
ATOM 648 C C . LEU A 1 82 ? -13.215 14.315 -7.090 1.00 79.44 82 LEU A C 1
ATOM 650 O O . LEU A 1 82 ? -13.257 13.138 -6.740 1.00 79.44 82 LEU A O 1
ATOM 654 N N . TYR A 1 83 ? -13.265 14.694 -8.364 1.00 86.19 83 TYR A N 1
ATOM 655 C CA . TYR A 1 83 ? -13.463 13.856 -9.537 1.00 86.19 83 TYR A CA 1
ATOM 656 C C . TYR A 1 83 ? -12.503 14.386 -10.599 1.00 86.19 83 TYR A C 1
ATOM 658 O O . TYR A 1 83 ? -12.493 15.596 -10.819 1.00 86.19 83 TYR A O 1
ATOM 666 N N . ALA A 1 84 ? -11.743 13.517 -11.254 1.00 89.38 84 ALA A N 1
ATOM 667 C CA . ALA A 1 84 ? -10.926 13.879 -12.407 1.00 89.38 84 ALA A CA 1
ATOM 668 C C . ALA A 1 84 ? -11.063 12.808 -13.487 1.00 89.38 84 ALA A C 1
ATOM 670 O O . ALA A 1 84 ? -11.061 11.615 -13.185 1.00 89.38 84 ALA A O 1
ATOM 671 N N . ASP A 1 85 ? -11.220 13.229 -14.738 1.00 90.62 85 ASP A N 1
ATOM 672 C CA . ASP A 1 85 ? -11.141 12.314 -15.873 1.00 90.62 85 ASP A CA 1
ATOM 673 C C . ASP A 1 85 ? -9.669 12.016 -16.209 1.00 90.62 85 ASP A C 1
ATOM 675 O O . ASP A 1 85 ? -8.756 12.705 -15.745 1.00 90.62 85 ASP A O 1
ATOM 679 N N . THR A 1 86 ? -9.437 10.929 -16.945 1.00 91.94 86 THR A N 1
ATOM 680 C CA . THR A 1 86 ? -8.088 10.476 -17.316 1.00 91.94 86 THR A CA 1
ATOM 681 C C . THR A 1 86 ? -7.925 10.411 -18.830 1.00 91.94 86 THR A C 1
ATOM 683 O O . THR A 1 86 ? -8.912 10.431 -19.569 1.00 91.94 86 THR A O 1
ATOM 686 N N . ALA A 1 87 ? -6.686 10.232 -19.293 1.00 89.94 87 ALA A N 1
ATOM 687 C CA . ALA A 1 87 ? -6.368 9.983 -20.701 1.00 89.94 87 ALA A CA 1
ATOM 688 C C . ALA A 1 87 ? -7.143 8.800 -21.338 1.00 89.94 87 ALA A C 1
ATOM 690 O O . ALA A 1 87 ? -7.262 8.741 -22.564 1.00 89.94 87 ALA A O 1
ATOM 691 N N . ASP A 1 88 ? -7.702 7.879 -20.539 1.00 91.75 88 ASP A N 1
ATOM 692 C CA . ASP A 1 88 ? -8.712 6.922 -20.995 1.00 91.75 88 ASP A CA 1
ATOM 693 C C . ASP A 1 88 ? -10.128 7.441 -20.657 1.00 91.75 88 ASP A C 1
ATOM 695 O O . ASP A 1 88 ? -10.526 7.422 -19.489 1.00 91.75 88 ASP A O 1
ATOM 699 N N . PRO A 1 89 ? -10.957 7.835 -21.646 1.00 89.94 89 PRO A N 1
ATOM 700 C CA . PRO A 1 89 ? -12.299 8.371 -21.400 1.00 89.94 89 PRO A CA 1
ATOM 701 C C . PRO A 1 89 ? -13.299 7.331 -20.858 1.00 89.94 89 PRO A C 1
ATOM 703 O O . PRO A 1 89 ? -14.456 7.668 -20.596 1.00 89.94 89 PRO A O 1
ATOM 706 N N . ALA A 1 90 ? -12.897 6.065 -20.697 1.00 92.56 90 ALA A N 1
ATOM 707 C CA . ALA A 1 90 ? -13.650 5.056 -19.958 1.00 92.56 90 ALA A CA 1
ATOM 708 C C . ALA A 1 90 ? -13.292 4.998 -18.456 1.00 92.56 90 ALA A C 1
ATOM 710 O O . ALA A 1 90 ? -13.911 4.207 -17.740 1.00 92.56 90 ALA A O 1
ATOM 711 N N . VAL A 1 91 ? -12.335 5.802 -17.970 1.00 94.50 91 VAL A N 1
ATOM 712 C CA . VAL A 1 91 ? -11.826 5.782 -16.588 1.00 94.50 91 VAL A CA 1
ATOM 713 C C . VAL A 1 91 ? -11.852 7.179 -15.957 1.00 94.50 91 VAL A C 1
ATOM 715 O O . VAL A 1 91 ? -11.321 8.140 -16.510 1.00 94.50 91 VAL A O 1
ATOM 718 N N . THR A 1 92 ? -12.434 7.268 -14.760 1.00 94.50 92 THR A N 1
ATOM 719 C CA . THR A 1 92 ? -12.506 8.491 -13.940 1.00 94.50 92 THR A CA 1
ATOM 720 C C . THR A 1 92 ? -11.955 8.205 -12.538 1.00 94.50 92 THR A C 1
ATOM 722 O O . THR A 1 92 ? -12.281 7.186 -11.927 1.00 94.50 92 THR A O 1
ATOM 725 N N . VAL A 1 93 ? -11.148 9.112 -11.996 1.00 95.69 93 VAL A N 1
ATOM 726 C CA . VAL A 1 93 ? -10.570 9.042 -10.646 1.00 95.69 93 VAL A CA 1
ATOM 727 C C . VAL A 1 93 ? -11.453 9.796 -9.647 1.00 95.69 93 VAL A C 1
ATOM 729 O O . VAL A 1 93 ? -11.968 10.874 -9.948 1.00 95.69 93 VAL A O 1
ATOM 732 N N . LEU A 1 94 ? -11.629 9.234 -8.448 1.00 95.38 94 LEU A N 1
ATOM 733 C CA . LEU A 1 94 ? -12.335 9.837 -7.316 1.00 95.38 94 LEU A CA 1
ATOM 734 C C . LEU A 1 94 ? -11.356 10.082 -6.165 1.00 95.38 94 LEU A C 1
ATOM 736 O O . LEU A 1 94 ? -10.770 9.139 -5.635 1.00 95.38 94 LEU A O 1
ATOM 740 N N . PHE A 1 95 ? -11.219 11.331 -5.728 1.00 94.88 95 PHE A N 1
ATOM 741 C CA . PHE A 1 95 ? -10.321 11.703 -4.635 1.00 94.88 95 PHE A CA 1
ATOM 742 C C . PHE A 1 95 ? -11.045 11.624 -3.281 1.00 94.88 95 PHE A C 1
ATOM 744 O O . PHE A 1 95 ? -11.745 12.547 -2.856 1.00 94.88 95 PHE A O 1
ATOM 751 N N . VAL A 1 96 ? -10.822 10.521 -2.563 1.00 95.38 96 VAL A N 1
ATOM 752 C CA . VAL A 1 96 ? -11.533 10.118 -1.334 1.00 95.38 96 VAL A CA 1
ATOM 753 C C . VAL A 1 96 ? -10.543 10.002 -0.159 1.00 95.38 96 VAL A C 1
ATOM 755 O O . VAL A 1 96 ? -9.334 9.911 -0.372 1.00 95.38 96 VAL A O 1
ATOM 758 N N . ARG A 1 97 ? -10.984 10.057 1.109 1.00 96.06 97 ARG A N 1
ATOM 759 C CA . ARG A 1 97 ? -10.062 9.787 2.235 1.00 96.06 97 ARG A CA 1
ATOM 760 C C . ARG A 1 97 ? -9.745 8.293 2.265 1.00 96.06 97 ARG A C 1
ATOM 762 O O . ARG A 1 97 ? -10.654 7.498 2.076 1.00 96.06 97 ARG A O 1
ATOM 769 N N . ALA A 1 98 ? -8.509 7.908 2.583 1.00 96.38 98 ALA A N 1
ATOM 770 C CA . ALA A 1 98 ? -8.094 6.498 2.585 1.00 96.38 98 ALA A CA 1
ATOM 771 C C . ALA A 1 98 ? -9.007 5.568 3.422 1.00 96.38 98 ALA A C 1
ATOM 773 O O . ALA A 1 98 ? -9.268 4.445 2.994 1.00 96.38 98 ALA A O 1
ATOM 774 N N . ALA A 1 99 ? -9.530 6.063 4.550 1.00 96.38 99 ALA A N 1
ATOM 775 C CA . ALA A 1 99 ? -10.488 5.368 5.415 1.00 96.38 99 ALA A CA 1
ATOM 776 C C . ALA A 1 99 ? -11.873 5.155 4.779 1.00 96.38 99 ALA A C 1
ATOM 778 O O . ALA A 1 99 ? -12.502 4.131 5.020 1.00 96.38 99 ALA A O 1
ATOM 779 N N . ASP A 1 100 ? -12.343 6.095 3.950 1.00 97.50 100 ASP A N 1
ATOM 780 C CA . ASP A 1 100 ? -13.676 6.032 3.335 1.00 97.50 100 ASP A CA 1
ATOM 781 C C . ASP A 1 100 ? -13.662 5.187 2.034 1.00 97.50 100 ASP A C 1
ATOM 783 O O . ASP A 1 100 ? -14.712 4.768 1.547 1.00 97.50 100 ASP A O 1
ATOM 787 N N . ILE A 1 101 ? -12.483 4.931 1.442 1.00 98.50 101 ILE A N 1
ATOM 788 C CA . ILE A 1 101 ? -12.332 4.215 0.156 1.00 98.50 101 ILE A CA 1
ATOM 789 C C . ILE A 1 101 ? -12.995 2.824 0.135 1.00 98.50 101 ILE A C 1
ATOM 791 O O . ILE A 1 101 ? -13.678 2.549 -0.854 1.00 98.50 101 ILE A O 1
ATOM 795 N N . PRO A 1 102 ? -12.860 1.954 1.159 1.00 98.38 102 PRO A N 1
ATOM 796 C CA . PRO A 1 102 ? -13.501 0.640 1.145 1.00 98.38 102 PRO A CA 1
ATOM 797 C C . PRO A 1 102 ? -15.026 0.727 1.001 1.00 98.38 102 PRO A C 1
ATOM 799 O O . PRO A 1 102 ? -15.608 0.031 0.168 1.00 98.38 102 PRO A O 1
ATOM 802 N N . GLU A 1 103 ? -15.669 1.655 1.719 1.00 97.88 103 GLU A N 1
ATOM 803 C CA . GLU A 1 103 ? -17.115 1.886 1.610 1.00 97.88 103 GLU A CA 1
ATOM 804 C C . GLU A 1 103 ? -17.503 2.413 0.224 1.00 97.88 103 GLU A C 1
ATOM 806 O O . GLU A 1 103 ? -18.488 1.962 -0.355 1.00 97.88 103 GLU A O 1
ATOM 811 N N . TYR A 1 104 ? -16.697 3.302 -0.371 1.00 97.75 104 TYR A N 1
ATOM 812 C CA . TYR A 1 104 ? -16.940 3.786 -1.736 1.00 97.75 104 TYR A CA 1
ATOM 813 C C . TYR A 1 104 ? -16.901 2.654 -2.772 1.00 97.75 104 TYR A C 1
ATOM 815 O O . TYR A 1 104 ? -17.675 2.689 -3.733 1.00 97.75 104 TYR A O 1
ATOM 823 N N . VAL A 1 105 ? -16.030 1.653 -2.608 1.00 98.31 105 VAL A N 1
ATOM 824 C CA . VAL A 1 105 ? -16.003 0.491 -3.509 1.00 98.31 105 VAL A CA 1
ATOM 825 C C . VAL A 1 105 ? -17.172 -0.451 -3.208 1.00 98.31 105 VAL A C 1
ATOM 827 O O . VAL A 1 105 ? -17.872 -0.824 -4.148 1.00 98.31 105 VAL A O 1
ATOM 830 N N . ARG A 1 106 ? -17.453 -0.779 -1.937 1.00 97.44 106 ARG A N 1
ATOM 831 C CA . ARG A 1 106 ? -18.591 -1.630 -1.526 1.00 97.44 106 ARG A CA 1
ATOM 832 C C . ARG A 1 106 ? -19.929 -1.089 -2.040 1.00 97.44 106 ARG A C 1
ATOM 834 O O . ARG A 1 106 ? -20.689 -1.814 -2.674 1.00 97.44 106 ARG A O 1
ATOM 841 N N . ASP A 1 107 ? -20.185 0.202 -1.844 1.00 96.44 107 ASP A N 1
ATOM 842 C CA . ASP A 1 107 ? -21.482 0.835 -2.116 1.00 96.44 107 ASP A CA 1
ATOM 843 C C . ASP A 1 107 ? -21.697 1.180 -3.611 1.00 96.44 107 ASP A C 1
ATOM 845 O O . ASP A 1 107 ? -22.700 1.791 -3.986 1.00 96.44 107 ASP A O 1
ATOM 849 N N . GLY A 1 108 ? -20.758 0.823 -4.499 1.00 95.44 108 GLY A N 1
ATOM 850 C CA . GLY A 1 108 ? -20.859 1.087 -5.941 1.00 95.44 108 GLY A CA 1
ATOM 851 C C . GLY A 1 108 ? -20.523 2.523 -6.369 1.00 95.44 108 GLY A C 1
ATOM 852 O O . GLY A 1 108 ? -20.716 2.883 -7.540 1.00 95.44 108 GLY A O 1
ATOM 853 N N . ALA A 1 109 ? -20.013 3.358 -5.457 1.00 95.50 109 ALA A N 1
ATOM 854 C CA . ALA A 1 109 ? -19.573 4.725 -5.746 1.00 95.50 109 ALA A CA 1
ATOM 855 C C . ALA A 1 109 ? -18.262 4.753 -6.554 1.00 95.50 109 ALA A C 1
ATOM 857 O O . ALA A 1 109 ? -18.107 5.603 -7.433 1.00 95.50 109 ALA A O 1
ATOM 858 N N . ALA A 1 110 ? -17.388 3.776 -6.325 1.00 97.25 110 ALA A N 1
ATOM 859 C CA . ALA A 1 110 ? -16.250 3.412 -7.158 1.00 97.25 110 ALA A CA 1
ATOM 860 C C . ALA A 1 110 ? -16.381 1.955 -7.636 1.00 97.25 110 ALA A C 1
ATOM 862 O O . ALA A 1 110 ? -17.234 1.211 -7.160 1.00 97.25 110 ALA A O 1
ATOM 863 N N . ASP A 1 111 ? -15.558 1.542 -8.592 1.00 97.69 111 ASP A N 1
ATOM 864 C CA . ASP A 1 111 ? -15.470 0.156 -9.073 1.00 97.69 111 ASP A CA 1
ATOM 865 C C . ASP A 1 111 ? -14.123 -0.482 -8.680 1.00 97.69 111 ASP A C 1
ATOM 867 O O . ASP A 1 111 ? -14.064 -1.679 -8.410 1.00 97.69 111 ASP A O 1
ATOM 871 N N . LEU A 1 112 ? -13.081 0.344 -8.543 1.00 98.56 112 LEU A N 1
ATOM 872 C CA . LEU A 1 112 ? -11.791 0.026 -7.932 1.00 98.56 112 LEU A CA 1
ATOM 873 C C . LEU A 1 112 ? -11.483 1.003 -6.789 1.00 98.56 112 LEU A C 1
ATOM 875 O O . LEU A 1 112 ? -11.940 2.147 -6.819 1.00 98.56 112 LEU A O 1
ATOM 879 N N . GLY A 1 113 ? -10.662 0.595 -5.821 1.00 98.56 113 GLY A N 1
ATOM 880 C CA . GLY A 1 113 ? -10.164 1.473 -4.758 1.00 98.56 113 GLY A CA 1
ATOM 881 C C . GLY A 1 113 ? -8.720 1.180 -4.368 1.00 98.56 113 GLY A C 1
ATOM 882 O O . GLY A 1 113 ? -8.335 0.019 -4.268 1.00 98.56 113 GLY A O 1
ATOM 883 N N . VAL A 1 114 ? -7.931 2.227 -4.132 1.00 98.75 114 VAL A N 1
ATOM 884 C CA . VAL A 1 114 ? -6.529 2.141 -3.698 1.00 98.75 114 VAL A CA 1
ATOM 885 C C . VAL A 1 114 ? -6.408 2.631 -2.257 1.00 98.75 114 VAL A C 1
ATOM 887 O O . VAL A 1 114 ? -6.604 3.814 -1.986 1.00 98.75 114 VAL A O 1
ATOM 890 N N . THR A 1 115 ? -6.109 1.734 -1.314 1.00 98.56 115 THR A N 1
ATOM 891 C CA . THR A 1 115 ? -5.943 2.087 0.110 1.00 98.56 115 THR A CA 1
ATOM 892 C C . THR A 1 115 ? -5.092 1.059 0.870 1.00 98.56 115 THR A C 1
ATOM 894 O O . THR A 1 115 ? -4.702 0.033 0.313 1.00 98.56 115 THR A O 1
ATOM 897 N N . GLY A 1 116 ? -4.751 1.348 2.128 1.00 97.81 116 GLY A N 1
ATOM 898 C CA . GLY A 1 116 ? -4.005 0.435 3.003 1.00 97.81 116 GLY A CA 1
ATOM 899 C C . GLY A 1 116 ? -4.836 -0.777 3.438 1.00 97.81 116 GLY A C 1
ATOM 900 O O . GLY A 1 116 ? -6.056 -0.677 3.589 1.00 97.81 116 GLY A O 1
ATOM 901 N N . LEU A 1 117 ? -4.174 -1.915 3.686 1.00 97.50 117 LEU A N 1
ATOM 902 C CA . LEU A 1 117 ? -4.831 -3.099 4.258 1.00 97.50 117 LEU A CA 1
ATOM 903 C C . LEU A 1 117 ? -5.463 -2.794 5.626 1.00 97.50 117 LEU A C 1
ATOM 905 O O . LEU A 1 117 ? -6.534 -3.311 5.927 1.00 97.50 117 LEU A O 1
ATOM 909 N N . ASP A 1 118 ? -4.827 -1.928 6.420 1.00 96.62 118 ASP A N 1
ATOM 910 C CA . ASP A 1 118 ? -5.369 -1.389 7.674 1.00 96.62 118 ASP A CA 1
ATOM 911 C C . ASP A 1 118 ? -6.761 -0.749 7.497 1.00 96.62 118 ASP A C 1
ATOM 913 O O . ASP A 1 118 ? -7.702 -1.165 8.167 1.00 96.62 118 ASP A O 1
ATOM 917 N N . GLN A 1 119 ? -6.939 0.182 6.553 1.00 97.44 119 GLN A N 1
ATOM 918 C CA . GLN A 1 119 ? -8.244 0.806 6.286 1.00 97.44 119 GLN A CA 1
ATOM 919 C C . GLN A 1 119 ? -9.293 -0.228 5.849 1.00 97.44 119 GLN A C 1
ATOM 921 O O . GLN A 1 119 ? -10.417 -0.230 6.350 1.00 97.44 119 GLN A O 1
ATOM 926 N N . ALA A 1 120 ? -8.922 -1.138 4.941 1.00 97.38 120 ALA A N 1
ATOM 927 C CA . ALA A 1 120 ? -9.826 -2.176 4.453 1.00 97.38 120 ALA A CA 1
ATOM 928 C C . ALA A 1 120 ? -10.267 -3.130 5.580 1.00 97.38 120 ALA A C 1
ATOM 930 O O . ALA A 1 120 ? -11.459 -3.402 5.726 1.00 97.38 120 ALA A O 1
ATOM 931 N N . ARG A 1 121 ? -9.334 -3.589 6.424 1.00 95.88 121 ARG A N 1
ATOM 932 C CA . ARG A 1 121 ? -9.629 -4.482 7.557 1.00 95.88 121 ARG A CA 1
ATOM 933 C C . ARG A 1 121 ? -10.429 -3.798 8.663 1.00 95.88 121 ARG A C 1
ATOM 935 O O . ARG A 1 121 ? -11.333 -4.427 9.205 1.00 95.88 121 ARG A O 1
ATOM 942 N N . GLU A 1 122 ? -10.156 -2.529 8.961 1.00 96.50 122 GLU A N 1
ATOM 943 C CA . GLU A 1 122 ? -10.921 -1.770 9.959 1.00 96.50 122 GLU A CA 1
ATOM 944 C C . GLU A 1 122 ? -12.358 -1.503 9.499 1.00 96.50 122 GLU A C 1
ATOM 946 O O . GLU A 1 122 ? -13.286 -1.624 10.293 1.00 96.50 122 GLU A O 1
ATOM 951 N N . SER A 1 123 ? -12.566 -1.239 8.204 1.00 96.12 123 SER A N 1
ATOM 952 C CA . SER A 1 123 ? -13.909 -1.087 7.621 1.00 96.12 123 SER A CA 1
ATOM 953 C C . SER A 1 123 ? -14.731 -2.387 7.563 1.00 96.12 123 SER A C 1
ATOM 955 O O . SER A 1 123 ? -15.927 -2.346 7.284 1.00 96.12 123 SER A O 1
ATOM 957 N N . GLY A 1 124 ? -14.103 -3.545 7.808 1.00 93.81 124 GLY A N 1
ATOM 958 C CA . GLY A 1 124 ? -14.752 -4.859 7.799 1.00 93.81 124 GLY A CA 1
ATOM 959 C C . GLY A 1 124 ? -15.108 -5.416 6.415 1.00 93.81 124 GLY A C 1
ATOM 960 O O . GLY A 1 124 ? -15.705 -6.484 6.344 1.00 93.81 124 GLY A O 1
ATOM 961 N N . THR A 1 125 ? -14.740 -4.746 5.318 1.00 92.50 125 THR A N 1
ATOM 962 C CA . THR A 1 125 ? -15.176 -5.111 3.954 1.00 92.50 125 THR A CA 1
ATOM 963 C C . THR A 1 125 ? -14.322 -6.191 3.271 1.00 92.50 125 THR A C 1
ATOM 965 O O . THR A 1 125 ? -14.587 -6.537 2.122 1.00 92.50 125 THR A O 1
ATOM 968 N N . VAL A 1 126 ? -13.259 -6.687 3.914 1.00 91.88 126 VAL A N 1
ATOM 969 C CA . VAL A 1 126 ? -12.351 -7.724 3.379 1.00 91.88 126 VAL A CA 1
ATOM 970 C C . VAL A 1 126 ? -12.204 -8.874 4.373 1.00 91.88 126 VAL A C 1
ATOM 972 O O . VAL A 1 126 ? -12.048 -8.630 5.571 1.00 91.88 126 VAL A O 1
ATOM 975 N N . SER A 1 127 ? -12.191 -10.119 3.881 1.00 84.19 127 SER A N 1
ATOM 976 C CA . SER A 1 127 ? -12.119 -11.322 4.724 1.00 84.19 127 SER A CA 1
ATOM 977 C C . SER A 1 127 ? -10.947 -11.271 5.704 1.00 84.19 127 SER A C 1
ATOM 979 O O . SER A 1 127 ? -9.826 -10.866 5.358 1.00 84.19 127 SER A O 1
ATOM 981 N N . ARG A 1 128 ? -11.192 -11.725 6.934 1.00 81.19 128 ARG A N 1
ATOM 982 C CA . ARG A 1 128 ? -10.161 -11.923 7.965 1.00 81.19 128 ARG A CA 1
ATOM 983 C C . ARG A 1 128 ? -9.337 -13.188 7.658 1.00 81.19 128 ARG A C 1
ATOM 985 O O . ARG A 1 128 ? -9.837 -14.070 6.963 1.00 81.19 128 ARG A O 1
ATOM 992 N N . PRO A 1 129 ? -8.084 -13.324 8.138 1.00 71.94 129 PRO A N 1
ATOM 993 C CA . PRO A 1 129 ? -7.256 -14.508 7.851 1.00 71.94 129 PRO A CA 1
ATOM 994 C C . PRO A 1 129 ? -7.816 -15.801 8.470 1.00 71.94 129 PRO A C 1
ATOM 996 O O . PRO A 1 129 ? -7.493 -16.902 8.035 1.00 71.94 129 PRO A O 1
ATOM 999 N N . ASP A 1 130 ? -8.626 -15.633 9.511 1.00 75.69 130 ASP A N 1
ATOM 1000 C CA . ASP A 1 130 ? -9.309 -16.625 10.334 1.00 75.69 130 ASP A CA 1
ATOM 1001 C C . ASP A 1 130 ? -10.842 -16.599 10.146 1.00 75.69 130 ASP A C 1
ATOM 1003 O O . ASP A 1 130 ? -11.574 -17.179 10.950 1.00 75.69 130 ASP A O 1
ATOM 1007 N N . ALA A 1 131 ? -11.330 -15.952 9.079 1.00 77.12 131 ALA A N 1
ATOM 1008 C CA . ALA A 1 131 ? -12.739 -15.965 8.695 1.00 77.12 131 ALA A CA 1
ATOM 1009 C C . ALA A 1 131 ? -13.233 -17.390 8.346 1.00 77.12 131 ALA A C 1
ATOM 1011 O O . ALA A 1 131 ? -12.466 -18.198 7.806 1.00 77.12 131 ALA A O 1
ATOM 1012 N N . PRO A 1 132 ? -14.515 -17.718 8.602 1.00 77.31 132 PRO A N 1
ATOM 1013 C CA . PRO A 1 132 ? -15.152 -18.918 8.064 1.00 77.31 132 PRO A CA 1
ATOM 1014 C C . PRO A 1 132 ? -15.053 -18.989 6.533 1.00 77.31 132 PRO A C 1
ATOM 1016 O O . PRO A 1 132 ? -15.105 -17.974 5.844 1.00 77.31 132 PRO A O 1
ATOM 1019 N N . ALA A 1 133 ? -14.958 -20.201 5.980 1.00 74.50 133 ALA A N 1
ATOM 1020 C CA . ALA A 1 133 ? -14.836 -20.406 4.529 1.00 74.50 133 ALA A CA 1
ATOM 1021 C C . ALA A 1 133 ? -16.111 -20.041 3.733 1.00 74.50 133 ALA A C 1
ATOM 1023 O O . ALA A 1 133 ? -16.097 -20.063 2.504 1.00 74.50 133 ALA A O 1
ATOM 1024 N N . ASP A 1 134 ? -17.203 -19.746 4.438 1.00 78.62 134 ASP A N 1
ATOM 1025 C CA . ASP A 1 134 ? -18.495 -19.259 3.960 1.00 78.62 134 ASP A CA 1
ATOM 1026 C C . ASP A 1 134 ? -18.737 -17.756 4.249 1.00 78.62 134 ASP A C 1
ATOM 1028 O O . ASP A 1 134 ? -19.821 -17.246 3.971 1.00 78.62 134 ASP A O 1
ATOM 1032 N N . GLU A 1 135 ? -17.737 -17.024 4.762 1.00 78.75 135 GLU A N 1
ATOM 1033 C CA . GLU A 1 135 ? -17.778 -15.561 4.916 1.00 78.75 135 GLU A CA 1
ATOM 1034 C C . GLU A 1 135 ? -17.454 -14.859 3.580 1.00 78.75 135 GLU A C 1
ATOM 1036 O O . GLU A 1 135 ? -16.294 -14.610 3.239 1.00 78.75 135 GLU A O 1
ATOM 1041 N N . GLU A 1 136 ? -18.495 -14.539 2.804 1.00 79.06 136 GLU A N 1
ATOM 1042 C CA . GLU A 1 136 ? -18.378 -13.696 1.606 1.00 79.06 136 GLU A CA 1
ATOM 1043 C C . GLU A 1 136 ? -17.992 -12.256 1.994 1.00 79.06 136 GLU A C 1
ATOM 1045 O O . GLU A 1 136 ? -18.729 -11.579 2.711 1.00 79.06 136 GLU A O 1
ATOM 1050 N N . ALA A 1 137 ? -16.848 -11.771 1.502 1.00 88.31 137 ALA A N 1
ATOM 1051 C CA . ALA A 1 137 ? -16.427 -10.384 1.685 1.00 88.31 137 ALA A CA 1
ATOM 1052 C C . ALA A 1 137 ? -16.970 -9.453 0.592 1.00 88.31 137 ALA A C 1
ATOM 1054 O O . ALA A 1 137 ? -16.997 -9.803 -0.590 1.00 88.31 137 ALA A O 1
ATOM 1055 N N . ASP A 1 138 ? -17.308 -8.225 0.993 1.00 93.56 138 ASP A N 1
ATOM 1056 C CA . ASP A 1 138 ? -17.728 -7.139 0.099 1.00 93.56 138 ASP A CA 1
ATOM 1057 C C . ASP A 1 138 ? -16.686 -6.821 -0.987 1.00 93.56 138 ASP A C 1
ATOM 1059 O O . ASP A 1 138 ? -17.044 -6.459 -2.112 1.00 93.56 138 ASP A O 1
ATOM 1063 N N . LEU A 1 139 ? -15.397 -6.922 -0.639 1.00 96.94 139 LEU A N 1
ATOM 1064 C CA . LEU A 1 139 ? -14.258 -6.589 -1.487 1.00 96.94 139 LEU A CA 1
ATOM 1065 C C . LEU A 1 139 ? -13.246 -7.734 -1.579 1.00 96.94 139 LEU A C 1
ATOM 1067 O O . LEU A 1 139 ? -12.907 -8.383 -0.589 1.00 96.94 139 LEU A O 1
ATOM 1071 N N . VAL A 1 140 ? -12.672 -7.890 -2.770 1.00 96.00 140 VAL A N 1
ATOM 1072 C CA . VAL A 1 140 ? -11.476 -8.698 -3.021 1.00 96.00 140 VAL A CA 1
ATOM 1073 C C . VAL A 1 140 ? -10.236 -7.819 -3.157 1.00 96.00 140 VAL A C 1
ATOM 1075 O O . VAL A 1 140 ? -10.285 -6.715 -3.706 1.00 96.00 140 VAL A O 1
ATOM 1078 N N . GLU A 1 141 ? -9.101 -8.339 -2.699 1.00 96.62 141 GLU A N 1
ATOM 1079 C CA . GLU A 1 141 ? -7.769 -7.821 -3.012 1.00 96.62 141 GLU A CA 1
ATOM 1080 C C . GLU A 1 141 ? -7.371 -8.286 -4.422 1.00 96.62 141 GLU A C 1
ATOM 1082 O O . GLU A 1 141 ? -7.352 -9.484 -4.703 1.00 96.62 141 GLU A O 1
ATOM 1087 N N . LEU A 1 142 ? -7.083 -7.345 -5.326 1.00 97.25 142 LEU A N 1
ATOM 1088 C CA . LEU A 1 142 ? -6.656 -7.650 -6.696 1.00 97.25 142 LEU A CA 1
ATOM 1089 C C . LEU A 1 142 ? -5.135 -7.664 -6.862 1.00 97.25 142 LEU A C 1
ATOM 1091 O O . LEU A 1 142 ? -4.643 -8.399 -7.719 1.00 97.25 142 LEU A O 1
ATOM 1095 N N . LEU A 1 143 ? -4.424 -6.806 -6.123 1.00 9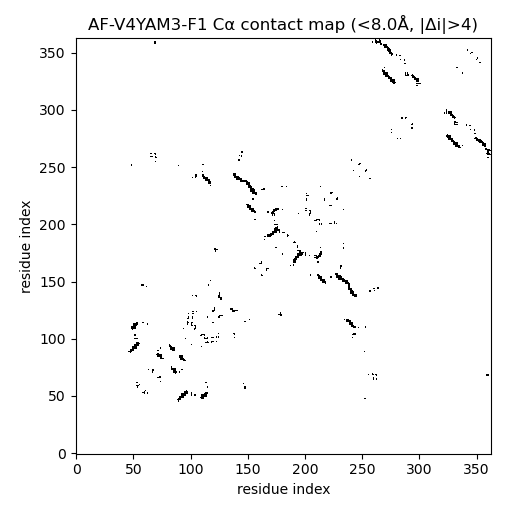7.69 143 LEU A N 1
ATOM 1096 C CA . LEU A 1 143 ? -2.992 -6.547 -6.289 1.00 97.69 143 LEU A CA 1
ATOM 1097 C C . LEU A 1 143 ? -2.438 -5.787 -5.070 1.00 97.69 143 LEU A C 1
ATOM 1099 O O . LEU A 1 143 ? -3.027 -4.784 -4.661 1.00 97.69 143 LEU A O 1
ATOM 1103 N N . GLU A 1 144 ? -1.298 -6.212 -4.523 1.00 97.50 144 GLU A N 1
ATOM 1104 C CA . GLU A 1 144 ? -0.497 -5.396 -3.598 1.00 97.50 144 GLU A CA 1
ATOM 1105 C C . GLU A 1 144 ? 0.410 -4.458 -4.408 1.00 97.50 144 GLU A C 1
ATOM 1107 O O . GLU A 1 144 ? 1.027 -4.885 -5.379 1.00 97.50 144 GLU A O 1
ATOM 1112 N N . LEU A 1 145 ? 0.477 -3.176 -4.034 1.00 97.81 145 LEU A N 1
ATOM 1113 C CA . LEU A 1 145 ? 1.065 -2.119 -4.870 1.00 97.81 145 LEU A CA 1
ATOM 1114 C C . LEU A 1 145 ? 2.522 -1.764 -4.527 1.00 97.81 145 LEU A C 1
ATOM 1116 O O . LEU A 1 145 ? 3.059 -0.809 -5.076 1.00 97.81 145 LEU A O 1
ATOM 1120 N N . GLY A 1 146 ? 3.162 -2.495 -3.611 1.00 94.94 146 GLY A N 1
ATOM 1121 C CA . GLY A 1 146 ? 4.589 -2.346 -3.284 1.00 94.94 146 GLY A CA 1
ATOM 1122 C C . GLY A 1 146 ? 4.978 -1.135 -2.420 1.00 94.94 146 GLY A C 1
ATOM 1123 O O . GLY A 1 146 ? 6.113 -1.079 -1.951 1.00 94.94 146 GLY A O 1
ATOM 1124 N N . TYR A 1 147 ? 4.067 -0.191 -2.150 1.00 96.56 147 TYR A N 1
ATOM 1125 C CA . TYR A 1 147 ? 4.352 1.020 -1.364 1.00 96.56 147 TYR A CA 1
ATOM 1126 C C . TYR A 1 147 ? 3.454 1.210 -0.129 1.00 96.56 147 TYR A C 1
ATOM 1128 O O . TYR A 1 147 ? 2.484 0.489 0.120 1.00 96.56 147 TYR A O 1
ATOM 1136 N N . GLY A 1 148 ? 3.800 2.233 0.662 1.00 95.75 148 GLY A N 1
ATOM 1137 C CA . GLY A 1 148 ? 3.043 2.685 1.835 1.00 95.75 148 GLY A CA 1
ATOM 1138 C C . GLY A 1 148 ? 3.166 1.789 3.069 1.00 95.75 148 GLY A C 1
ATOM 1139 O O . GLY A 1 148 ? 2.392 1.961 4.009 1.00 95.75 148 GLY A O 1
ATOM 1140 N N . SER A 1 149 ? 4.132 0.867 3.071 1.00 96.50 149 SER A N 1
ATOM 1141 C CA . SER A 1 149 ? 4.322 -0.159 4.095 1.00 96.50 149 SER A CA 1
ATOM 1142 C C . SER A 1 149 ? 4.408 0.405 5.517 1.00 96.50 149 SER A C 1
ATOM 1144 O O . SER A 1 149 ? 5.157 1.344 5.826 1.00 96.50 149 SER A O 1
ATOM 1146 N N . CYS A 1 150 ? 3.635 -0.192 6.413 1.00 96.12 150 CYS A N 1
ATOM 1147 C CA . CYS A 1 150 ? 3.594 0.136 7.827 1.00 96.12 150 CYS A CA 1
ATOM 1148 C C . CYS A 1 150 ? 3.102 -1.061 8.643 1.00 96.12 150 CYS A C 1
ATOM 1150 O O . CYS A 1 150 ? 2.703 -2.092 8.107 1.00 96.12 150 CYS A O 1
ATOM 1152 N N . ARG A 1 151 ? 3.103 -0.913 9.962 1.00 97.19 151 ARG A N 1
ATOM 1153 C CA . ARG A 1 151 ? 2.580 -1.915 10.884 1.00 97.19 151 ARG A CA 1
ATOM 1154 C C . ARG A 1 151 ? 1.658 -1.255 11.886 1.00 97.19 151 ARG A C 1
ATOM 1156 O O . ARG A 1 151 ? 2.002 -0.206 12.423 1.00 97.19 151 ARG A O 1
ATOM 1163 N N . LEU A 1 152 ? 0.520 -1.878 12.148 1.00 97.25 152 LEU A N 1
ATOM 1164 C CA . LEU A 1 152 ? -0.260 -1.618 13.344 1.00 97.25 152 LEU A CA 1
ATOM 1165 C C . LEU A 1 152 ? 0.395 -2.408 14.485 1.00 97.25 152 LEU A C 1
ATOM 1167 O O . LEU A 1 152 ? 0.639 -3.609 14.337 1.00 97.25 152 LEU A O 1
ATOM 1171 N N . VAL A 1 153 ? 0.729 -1.747 15.590 1.00 98.31 153 VAL A N 1
ATOM 1172 C CA . VAL A 1 153 ? 1.455 -2.357 16.717 1.00 98.31 153 VAL A CA 1
ATOM 1173 C C . VAL A 1 153 ? 0.785 -2.037 18.042 1.00 98.31 153 VAL A C 1
ATOM 1175 O O . VAL A 1 153 ? 0.268 -0.937 18.221 1.00 98.31 153 VAL A O 1
ATOM 1178 N N . LEU A 1 154 ? 0.836 -2.989 18.973 1.00 98.50 154 LEU A N 1
ATOM 1179 C CA . LEU A 1 154 ? 0.517 -2.764 20.377 1.00 98.50 154 LEU A CA 1
ATOM 1180 C C . LEU A 1 154 ? 1.744 -2.136 21.044 1.00 98.50 154 LEU A C 1
ATOM 1182 O O . LEU A 1 154 ? 2.840 -2.694 20.952 1.00 98.50 154 LEU A O 1
ATOM 1186 N N . ALA A 1 155 ? 1.577 -0.997 21.711 1.00 98.00 155 ALA A N 1
ATOM 1187 C CA . ALA A 1 155 ? 2.665 -0.301 22.391 1.00 98.00 155 ALA A CA 1
ATOM 1188 C C . ALA A 1 155 ? 2.249 0.241 23.766 1.00 98.00 155 ALA A C 1
ATOM 1190 O O . ALA A 1 155 ? 1.122 0.698 23.947 1.00 98.00 155 ALA A O 1
ATOM 1191 N N . ALA A 1 156 ? 3.172 0.206 24.728 1.00 97.75 156 ALA A N 1
ATOM 1192 C CA . ALA A 1 156 ? 2.951 0.600 26.121 1.00 97.75 156 ALA A CA 1
ATOM 1193 C C . ALA A 1 156 ? 4.120 1.459 26.657 1.00 97.75 156 ALA A C 1
ATOM 1195 O O . ALA A 1 156 ? 5.195 1.465 26.048 1.00 97.75 156 ALA A O 1
ATOM 1196 N N . PRO A 1 157 ? 3.953 2.207 27.766 1.00 96.88 157 PRO A N 1
ATOM 1197 C CA . PRO A 1 157 ? 5.001 3.072 28.317 1.00 96.88 157 PRO A CA 1
ATOM 1198 C C . PRO A 1 157 ? 6.325 2.357 28.637 1.00 96.88 157 PRO A C 1
ATOM 1200 O O . PRO A 1 157 ? 6.358 1.359 29.356 1.00 96.88 157 PRO A O 1
ATOM 1203 N N . GLU A 1 158 ? 7.441 2.913 28.157 1.00 94.75 158 GLU A N 1
ATOM 1204 C CA . GLU A 1 158 ? 8.794 2.424 28.448 1.00 94.75 158 GLU A CA 1
ATOM 1205 C C . GLU A 1 158 ? 9.063 2.383 29.961 1.00 94.75 158 GLU A C 1
ATOM 1207 O O . GLU A 1 158 ? 9.062 3.412 30.642 1.00 94.75 158 GLU A O 1
ATOM 1212 N N . GLY A 1 159 ? 9.352 1.187 30.482 1.00 87.88 159 GLY A N 1
ATOM 1213 C CA . GLY A 1 159 ? 9.642 0.977 31.903 1.00 87.88 159 GLY A CA 1
ATOM 1214 C C . GLY A 1 159 ? 8.412 0.911 32.814 1.00 87.88 159 GLY A C 1
ATOM 1215 O O . GLY A 1 159 ? 8.587 0.947 34.031 1.00 87.88 159 GLY A O 1
ATOM 1216 N N . GLY A 1 160 ? 7.201 0.821 32.250 1.00 89.56 160 GLY A N 1
ATOM 1217 C CA . GLY A 1 160 ? 6.012 0.358 32.968 1.00 89.56 160 GLY A CA 1
ATOM 1218 C C . GLY A 1 160 ? 5.977 -1.169 33.129 1.00 89.56 160 GLY A C 1
ATOM 1219 O O . GLY A 1 160 ? 6.887 -1.873 32.691 1.00 89.56 160 GLY A O 1
ATOM 1220 N N . ASP A 1 161 ? 4.908 -1.676 33.744 1.00 93.00 161 ASP A N 1
ATOM 1221 C CA . ASP A 1 161 ? 4.741 -3.105 34.054 1.00 93.00 161 ASP A CA 1
ATOM 1222 C C . ASP A 1 161 ? 4.226 -3.959 32.871 1.00 93.00 161 ASP A C 1
ATOM 1224 O O . ASP A 1 161 ? 4.195 -5.182 32.973 1.00 93.00 161 ASP A O 1
ATOM 1228 N N . ILE A 1 162 ? 3.840 -3.340 31.746 1.00 97.12 162 ILE A N 1
ATOM 1229 C CA . ILE A 1 162 ? 3.291 -4.021 30.559 1.00 97.12 162 ILE A CA 1
ATOM 1230 C C . ILE A 1 162 ? 4.426 -4.409 29.603 1.00 97.12 162 ILE A C 1
ATOM 1232 O O . ILE A 1 162 ? 5.109 -3.550 29.043 1.00 97.12 162 ILE A O 1
ATOM 1236 N N . SER A 1 163 ? 4.605 -5.713 29.401 1.00 95.50 163 SER A N 1
ATOM 1237 C CA . SER A 1 163 ? 5.696 -6.317 28.624 1.00 95.50 163 SER A CA 1
ATOM 1238 C C . SER A 1 163 ? 5.240 -7.402 27.638 1.00 95.50 163 SER A C 1
ATOM 1240 O O . SER A 1 163 ? 5.938 -7.681 26.663 1.00 95.50 163 SER A O 1
ATOM 1242 N N . ALA A 1 164 ? 4.065 -7.982 27.875 1.00 97.19 164 ALA A N 1
ATOM 1243 C CA . ALA A 1 164 ? 3.382 -8.973 27.055 1.00 97.19 164 ALA A CA 1
ATOM 1244 C C . ALA A 1 164 ? 1.913 -8.564 26.831 1.00 97.19 164 ALA A C 1
ATOM 1246 O O . ALA A 1 164 ? 1.413 -7.619 27.442 1.00 97.19 164 ALA A O 1
ATOM 1247 N N . VAL A 1 165 ? 1.199 -9.267 25.946 1.00 97.62 165 VAL A N 1
ATOM 1248 C CA . VAL A 1 165 ? -0.217 -8.960 25.652 1.00 97.62 165 VAL A CA 1
ATOM 1249 C C . VAL A 1 165 ? -1.111 -9.323 26.841 1.00 97.62 165 VAL A C 1
ATOM 1251 O O . VAL A 1 165 ? -2.107 -8.663 27.111 1.00 97.62 165 VAL A O 1
ATOM 1254 N N . GLU A 1 166 ? -0.721 -10.365 27.567 1.00 97.75 166 GLU A N 1
ATOM 1255 C CA . GLU A 1 166 ? -1.380 -10.910 28.748 1.00 97.75 166 GLU A CA 1
ATOM 1256 C C . GLU A 1 166 ? -1.314 -9.968 29.967 1.00 97.75 166 GLU A C 1
ATOM 1258 O O . GLU A 1 166 ? -2.151 -10.079 30.861 1.00 97.75 166 GLU A O 1
ATOM 1263 N N . ASP A 1 167 ? -0.382 -9.005 29.982 1.00 97.81 167 ASP A N 1
ATOM 1264 C CA . ASP A 1 167 ? -0.267 -7.988 31.043 1.00 97.81 167 ASP A CA 1
ATOM 1265 C C . ASP A 1 167 ? -1.401 -6.935 30.979 1.00 97.81 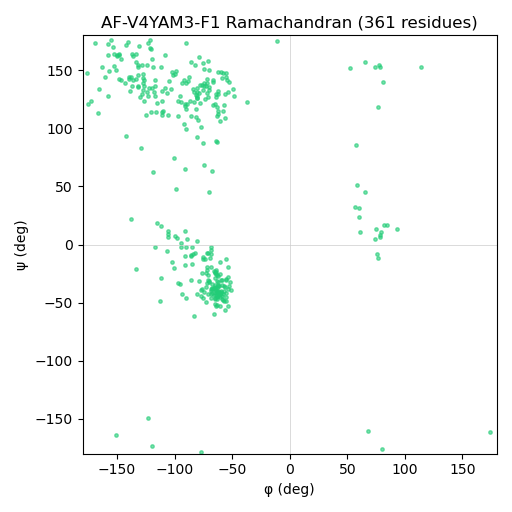167 ASP A C 1
ATOM 1267 O O . ASP A 1 167 ? -1.527 -6.106 31.880 1.00 97.81 167 ASP A O 1
ATOM 1271 N N . LEU A 1 168 ? -2.233 -6.961 29.926 1.00 97.62 168 LEU A N 1
ATOM 1272 C CA . LEU A 1 168 ? -3.368 -6.052 29.705 1.00 97.62 168 LEU A CA 1
ATOM 1273 C C . LEU A 1 168 ? -4.737 -6.642 30.090 1.00 97.62 168 LEU A C 1
ATOM 1275 O O . LEU A 1 168 ? -5.753 -6.010 29.814 1.00 97.62 168 LEU A O 1
ATOM 1279 N N . GLU A 1 169 ? -4.803 -7.821 30.714 1.00 97.75 169 GLU A N 1
ATOM 1280 C CA . GLU A 1 169 ? -6.069 -8.440 31.146 1.00 97.75 169 GLU A CA 1
ATOM 1281 C C . GLU A 1 169 ? -6.855 -7.519 32.107 1.00 97.75 169 GLU A C 1
ATOM 1283 O O . GLU A 1 169 ? -6.419 -7.227 33.222 1.00 97.75 169 GLU A O 1
ATOM 1288 N N . GLY A 1 170 ? -8.032 -7.058 31.672 1.00 97.00 170 GLY A N 1
ATOM 1289 C CA . GLY A 1 170 ? -8.857 -6.066 32.372 1.00 97.00 170 GLY A CA 1
ATOM 1290 C C . GLY A 1 170 ? -8.393 -4.607 32.226 1.00 97.00 170 GLY A C 1
ATOM 1291 O O . GLY A 1 170 ? -8.954 -3.732 32.885 1.00 97.00 170 GLY A O 1
ATOM 1292 N N . GLY A 1 171 ? -7.381 -4.342 31.396 1.00 97.12 171 GLY A N 1
ATOM 1293 C CA . GLY A 1 171 ? -6.836 -3.016 31.097 1.00 97.12 171 GLY A CA 1
ATOM 1294 C C . GLY A 1 171 ? -7.504 -2.317 29.908 1.00 97.12 171 GLY A C 1
ATOM 1295 O O . GLY A 1 171 ? -8.325 -2.888 29.185 1.00 97.12 171 GLY A O 1
ATOM 1296 N N . THR A 1 172 ? -7.129 -1.055 29.695 1.00 98.25 172 THR A N 1
ATOM 1297 C CA . THR A 1 172 ? -7.688 -0.162 28.670 1.00 98.25 172 THR A CA 1
ATOM 1298 C C . THR A 1 172 ? -6.694 0.072 27.530 1.00 98.25 172 THR A C 1
ATOM 1300 O O . THR A 1 172 ? -5.526 0.383 27.766 1.00 98.25 172 THR A O 1
ATOM 1303 N N . VAL A 1 173 ? -7.161 -0.000 26.280 1.00 98.44 173 VAL A N 1
ATOM 1304 C CA . VAL A 1 173 ? -6.335 0.211 25.078 1.00 98.44 173 VAL A CA 1
ATOM 1305 C C . VAL A 1 173 ? -6.954 1.274 24.171 1.00 98.44 173 VAL A C 1
ATOM 1307 O O . VAL A 1 173 ? -8.097 1.130 23.733 1.00 98.44 173 VAL A O 1
ATOM 1310 N N . ALA A 1 174 ? -6.199 2.329 23.856 1.00 98.06 174 ALA A N 1
ATOM 1311 C CA . ALA A 1 174 ? -6.635 3.388 22.941 1.00 98.06 174 ALA A CA 1
ATOM 1312 C C . ALA A 1 174 ? -6.212 3.117 21.490 1.00 98.06 174 ALA A C 1
ATOM 1314 O O . ALA A 1 174 ? -5.109 2.632 21.233 1.00 98.06 174 ALA A O 1
ATOM 1315 N N . THR A 1 175 ? -7.071 3.444 20.521 1.00 98.00 175 THR A N 1
ATOM 1316 C CA . THR A 1 175 ? -6.776 3.210 19.098 1.00 98.00 175 THR A CA 1
ATOM 1317 C C . THR A 1 175 ? -7.674 4.012 18.146 1.00 98.00 175 THR A C 1
ATOM 1319 O O . THR A 1 175 ? -8.829 4.301 18.464 1.00 98.00 175 THR A O 1
ATOM 1322 N N . GLU A 1 176 ? -7.180 4.313 16.941 1.00 95.94 176 GLU A N 1
ATOM 1323 C CA . GLU A 1 176 ? -8.018 4.711 15.791 1.00 95.94 176 GLU A CA 1
ATOM 1324 C C . GLU A 1 176 ? -8.584 3.495 15.022 1.00 95.94 176 GLU A C 1
ATOM 1326 O O . GLU A 1 176 ? -9.461 3.655 14.176 1.00 95.94 176 GLU A O 1
ATOM 1331 N N . PHE A 1 177 ? -8.133 2.276 15.351 1.00 96.94 177 PHE A N 1
ATOM 1332 C CA . PHE A 1 177 ? -8.433 1.005 14.677 1.00 96.94 177 PHE A CA 1
ATOM 1333 C C . PHE A 1 177 ? -9.143 0.008 15.620 1.00 96.94 177 PHE A C 1
ATOM 1335 O O . PHE A 1 177 ? -8.590 -1.041 15.984 1.00 96.94 177 PHE A O 1
ATOM 1342 N N . PRO A 1 178 ? -10.350 0.341 16.116 1.00 96.94 178 PRO A N 1
ATOM 1343 C CA . PRO A 1 178 ? -11.009 -0.415 17.176 1.00 96.94 178 PRO A CA 1
ATOM 1344 C C . PRO A 1 178 ? -11.540 -1.790 16.746 1.00 96.94 178 PRO A C 1
ATOM 1346 O O . PRO A 1 178 ? -11.724 -2.653 17.606 1.00 96.94 178 PRO A O 1
ATOM 1349 N N . SER A 1 179 ? -11.790 -2.031 15.461 1.00 95.62 179 SER A N 1
ATOM 1350 C CA . SER A 1 179 ? -12.271 -3.319 14.946 1.00 95.62 179 SER A CA 1
ATOM 1351 C C . SER A 1 179 ? -11.124 -4.316 14.800 1.00 95.62 179 SER A C 1
ATOM 1353 O O . SER A 1 179 ? -11.263 -5.458 15.245 1.00 95.62 179 SER A O 1
ATOM 1355 N N . ILE A 1 180 ? -9.972 -3.872 14.280 1.00 96.44 180 ILE A N 1
ATOM 1356 C CA . ILE A 1 180 ? -8.730 -4.665 14.239 1.00 96.44 180 ILE A CA 1
ATOM 1357 C C . ILE A 1 180 ? -8.223 -4.938 15.663 1.00 96.44 180 ILE A C 1
ATOM 1359 O O . ILE A 1 180 ? -7.833 -6.061 15.983 1.00 96.44 180 ILE A O 1
ATOM 1363 N N . THR A 1 181 ? -8.274 -3.941 16.550 1.00 97.56 181 THR A N 1
ATOM 1364 C CA . THR A 1 181 ? -7.800 -4.087 17.937 1.00 97.56 181 THR A CA 1
ATOM 1365 C C . THR A 1 181 ? -8.618 -5.124 18.712 1.00 97.56 181 THR A C 1
ATOM 1367 O O . THR A 1 181 ? -8.046 -6.024 19.325 1.00 97.56 181 THR A O 1
ATOM 1370 N N . ARG A 1 182 ? -9.958 -5.082 18.630 1.00 96.38 182 ARG A N 1
ATOM 1371 C CA . ARG A 1 182 ? -10.821 -6.104 19.260 1.00 96.38 182 ARG A CA 1
ATOM 1372 C C . ARG A 1 182 ? -10.594 -7.500 18.675 1.00 96.38 182 ARG A C 1
ATOM 1374 O O . ARG A 1 182 ? -10.605 -8.477 19.415 1.00 96.38 182 ARG A O 1
ATOM 1381 N N . GLU A 1 183 ? -10.366 -7.601 17.367 1.00 94.00 183 GLU A N 1
ATOM 1382 C CA . GLU A 1 183 ? -10.041 -8.859 16.682 1.00 94.00 183 GLU A CA 1
ATOM 1383 C C . GLU A 1 183 ? -8.711 -9.463 17.178 1.00 94.00 183 GLU A C 1
ATOM 1385 O O . GLU A 1 183 ? -8.627 -10.667 17.430 1.00 94.00 183 GLU A O 1
ATOM 1390 N N . PHE A 1 184 ? -7.688 -8.630 17.391 1.00 96.44 184 PHE A N 1
ATOM 1391 C CA . PHE A 1 184 ? -6.400 -9.042 17.952 1.00 96.44 184 PHE A CA 1
ATOM 1392 C C . PHE A 1 184 ? -6.529 -9.585 19.382 1.00 96.44 184 PHE A C 1
ATOM 1394 O O . PHE A 1 184 ? -6.104 -10.714 19.642 1.00 96.44 184 PHE A O 1
ATOM 1401 N N . PHE A 1 185 ? -7.167 -8.841 20.291 1.00 97.44 185 PHE A N 1
ATOM 1402 C CA . PHE A 1 185 ? -7.348 -9.286 21.678 1.00 97.44 185 PHE A CA 1
ATOM 1403 C C . PHE A 1 185 ? -8.241 -10.537 21.779 1.00 97.44 185 PHE A C 1
ATOM 1405 O O . PHE A 1 185 ? -7.905 -11.475 22.505 1.00 97.44 185 PHE A O 1
ATOM 1412 N N . ALA A 1 186 ? -9.283 -10.650 20.945 1.00 94.81 186 ALA A N 1
ATOM 1413 C CA . ALA A 1 186 ? -10.102 -11.861 20.848 1.00 94.81 186 ALA A CA 1
ATOM 1414 C C . ALA A 1 186 ? -9.300 -13.101 20.394 1.00 94.81 186 ALA A C 1
ATOM 1416 O O . ALA A 1 186 ? -9.468 -14.182 20.965 1.00 94.81 186 ALA A O 1
ATOM 1417 N N . ARG A 1 187 ? -8.383 -12.966 19.420 1.00 93.94 187 ARG A N 1
ATOM 1418 C CA . ARG A 1 187 ? -7.459 -14.054 19.029 1.00 93.94 187 ARG A CA 1
ATOM 1419 C C . ARG A 1 187 ? -6.509 -14.453 20.160 1.00 93.94 187 ARG A C 1
ATOM 1421 O O . ARG A 1 187 ? -6.237 -15.644 20.346 1.00 93.94 187 ARG A O 1
ATOM 1428 N N . LYS A 1 188 ? -5.999 -13.462 20.898 1.00 96.06 188 LYS A N 1
ATOM 1429 C CA . LYS A 1 188 ? -5.084 -13.642 22.036 1.00 96.06 188 LYS A CA 1
ATOM 1430 C C . LYS A 1 188 ? -5.780 -14.257 23.257 1.00 96.06 188 LYS A C 1
ATOM 1432 O O . LYS A 1 188 ? -5.135 -15.004 23.983 1.00 96.06 188 LYS A O 1
ATOM 1437 N N . ARG A 1 189 ? -7.102 -14.069 23.389 1.00 96.94 189 ARG A N 1
ATOM 1438 C CA . ARG A 1 189 ? -7.946 -14.456 24.542 1.00 96.94 189 ARG A CA 1
ATOM 1439 C C . ARG A 1 189 ? -7.590 -13.682 25.814 1.00 96.94 189 ARG A C 1
ATOM 1441 O O . ARG A 1 189 ? -7.473 -14.276 26.880 1.00 96.94 189 ARG A O 1
ATOM 1448 N N . VAL A 1 190 ? -7.425 -12.374 25.651 1.00 98.06 190 VAL A N 1
ATOM 1449 C CA . VAL A 1 190 ? -7.243 -11.394 26.728 1.00 98.06 190 VAL A CA 1
ATOM 1450 C C . VAL A 1 190 ? -8.424 -10.423 26.643 1.00 98.06 190 VAL A C 1
ATOM 1452 O O . VAL A 1 190 ? -8.756 -9.970 25.543 1.00 98.06 190 VAL A O 1
ATOM 1455 N N . GLU A 1 191 ? -9.099 -10.142 27.756 1.00 97.44 191 GLU A N 1
ATOM 1456 C CA . GLU A 1 191 ? -10.245 -9.223 27.804 1.00 97.44 191 GLU A CA 1
ATOM 1457 C C . GLU A 1 191 ? -9.768 -7.790 28.108 1.00 97.44 191 GLU A C 1
ATOM 1459 O O . GLU A 1 191 ? -9.151 -7.541 29.139 1.00 97.44 191 GLU A O 1
ATOM 1464 N N . THR A 1 192 ? -10.045 -6.835 27.209 1.00 96.81 192 THR A N 1
ATOM 1465 C CA . THR A 1 192 ? -9.560 -5.438 27.299 1.00 96.81 192 THR A CA 1
ATOM 1466 C C . THR A 1 192 ? -10.629 -4.422 26.893 1.00 96.81 192 THR A C 1
ATOM 1468 O O . THR A 1 192 ? -11.318 -4.629 25.886 1.00 96.81 192 THR A O 1
ATOM 1471 N N . ASP A 1 193 ? -10.694 -3.274 27.567 1.00 97.75 193 ASP A N 1
ATOM 1472 C CA . ASP A 1 193 ? -11.560 -2.155 27.176 1.00 97.75 193 ASP A CA 1
ATOM 1473 C C . ASP A 1 193 ? -10.935 -1.341 26.024 1.00 97.75 193 ASP A C 1
ATOM 1475 O O . ASP A 1 193 ? -9.972 -0.594 26.198 1.00 97.75 193 ASP A O 1
ATOM 1479 N N . VAL A 1 194 ? -11.487 -1.480 24.811 1.00 97.94 194 VAL A N 1
ATOM 1480 C CA . VAL A 1 194 ? -10.973 -0.813 23.596 1.00 97.94 194 VAL A CA 1
ATOM 1481 C C . VAL A 1 194 ? -11.654 0.540 23.369 1.00 97.94 194 VAL A C 1
ATOM 1483 O O . VAL A 1 194 ? -12.787 0.606 22.870 1.00 97.94 194 VAL A O 1
ATOM 1486 N N . VAL A 1 195 ? -10.926 1.615 23.681 1.00 96.19 195 VAL A N 1
ATOM 1487 C CA . VAL A 1 195 ? -11.343 3.019 23.555 1.00 96.19 195 VAL A CA 1
ATOM 1488 C C . VAL A 1 195 ? -10.960 3.572 22.180 1.00 96.19 195 VAL A C 1
ATOM 1490 O O . VAL A 1 195 ? -9.788 3.647 21.818 1.00 96.19 195 VAL A O 1
ATOM 1493 N N . THR A 1 196 ? -11.956 4.004 21.407 1.00 96.62 196 THR A N 1
ATOM 1494 C CA . THR A 1 196 ? -11.722 4.669 20.117 1.00 96.62 196 THR A CA 1
ATOM 1495 C C . THR A 1 196 ? -11.335 6.134 20.316 1.00 96.62 196 THR A C 1
ATOM 1497 O O . THR A 1 196 ? -12.036 6.871 21.012 1.00 96.62 196 THR A O 1
ATOM 1500 N N . VAL A 1 197 ? -10.254 6.567 19.666 1.00 93.56 197 VAL A N 1
ATOM 1501 C CA . VAL A 1 197 ? -9.769 7.958 19.655 1.00 93.56 197 VAL A CA 1
ATOM 1502 C C . VAL A 1 197 ? -9.698 8.512 18.227 1.00 93.56 197 VAL A C 1
ATOM 1504 O O . VAL A 1 197 ? -9.999 7.805 17.269 1.00 93.56 197 VAL A O 1
ATOM 1507 N N . THR A 1 198 ? -9.356 9.796 18.078 1.00 85.06 198 THR A N 1
ATOM 1508 C CA . THR A 1 198 ? -9.217 10.460 16.769 1.00 85.06 198 THR A CA 1
ATOM 1509 C C . THR A 1 198 ? -8.043 11.444 16.794 1.00 85.06 198 THR A C 1
ATOM 1511 O O . THR A 1 198 ? -8.214 12.604 17.182 1.00 85.06 198 THR A O 1
ATOM 1514 N N . GLY A 1 199 ? -6.862 10.996 16.373 1.00 81.44 199 GLY A N 1
ATOM 1515 C CA . GLY A 1 199 ? -5.604 11.727 16.468 1.00 81.44 199 GLY A CA 1
ATOM 1516 C C . GLY A 1 199 ? -4.978 11.693 17.865 1.00 81.44 199 GLY A C 1
ATOM 1517 O O . GLY A 1 199 ? -5.674 11.634 18.879 1.00 81.44 199 GLY A O 1
ATOM 1518 N N . ALA A 1 200 ? -3.648 11.815 17.901 1.00 86.19 200 ALA A N 1
ATOM 1519 C CA . ALA A 1 200 ? -2.834 11.900 19.117 1.00 86.19 200 ALA A CA 1
ATOM 1520 C C . ALA A 1 200 ? -2.945 10.681 20.062 1.00 86.19 200 ALA A C 1
ATOM 1522 O O . ALA A 1 200 ? -2.820 10.822 21.283 1.00 86.19 200 ALA A O 1
ATOM 1523 N N . THR A 1 201 ? -3.176 9.486 19.503 1.00 90.56 201 THR A N 1
ATOM 1524 C CA . THR A 1 201 ? -3.214 8.199 20.219 1.00 90.56 201 THR A CA 1
ATOM 1525 C C . THR A 1 201 ? -1.971 8.004 21.092 1.00 90.56 201 THR A C 1
ATOM 1527 O O . THR A 1 201 ? -2.072 7.579 22.237 1.00 90.56 201 THR A O 1
ATOM 1530 N N . GLU A 1 202 ? -0.801 8.418 20.607 1.00 91.75 202 GLU A N 1
ATOM 1531 C CA . GLU A 1 202 ? 0.483 8.346 21.304 1.00 91.75 202 GLU A CA 1
ATOM 1532 C C . GLU A 1 202 ? 0.548 9.133 22.627 1.00 91.75 202 GLU A C 1
ATOM 1534 O O . GLU A 1 202 ? 1.444 8.896 23.437 1.00 91.75 202 GLU A O 1
ATOM 1539 N N . LEU A 1 203 ? -0.402 10.041 22.884 1.00 92.12 203 LEU A N 1
ATOM 1540 C CA . LEU A 1 203 ? -0.490 10.792 24.138 1.00 92.12 203 LEU A CA 1
ATOM 1541 C C . LEU A 1 203 ? -1.354 10.112 25.209 1.00 92.12 203 LEU A C 1
ATOM 1543 O O . LEU A 1 203 ? -1.244 10.486 26.379 1.00 92.12 203 LEU A O 1
ATOM 1547 N N . THR A 1 204 ? -2.216 9.149 24.860 1.00 93.94 204 THR A N 1
ATOM 1548 C CA . THR A 1 204 ? -3.261 8.657 25.780 1.00 93.94 204 THR A CA 1
ATOM 1549 C C . THR A 1 204 ? -2.742 7.992 27.062 1.00 93.94 204 THR A C 1
ATOM 1551 O O . THR A 1 204 ? -3.385 8.201 28.096 1.00 93.94 204 THR A O 1
ATOM 1554 N N . PRO A 1 205 ? -1.583 7.293 27.082 1.00 90.94 205 PRO A N 1
ATOM 1555 C CA . PRO A 1 205 ? -1.019 6.777 28.331 1.00 90.94 205 PRO A CA 1
ATOM 1556 C C . PRO A 1 205 ? -0.452 7.875 29.237 1.00 90.94 205 PRO A C 1
ATOM 1558 O O . PRO A 1 205 ? -0.515 7.773 30.458 1.00 90.94 205 PRO A O 1
ATOM 1561 N N . HIS A 1 206 ? 0.051 8.978 28.670 1.00 89.31 206 HIS A N 1
ATOM 1562 C CA . HIS A 1 206 ? 0.589 10.102 29.452 1.00 89.31 206 HIS A CA 1
ATOM 1563 C C . HIS A 1 206 ? -0.486 10.974 30.110 1.00 89.31 206 HIS A C 1
ATOM 1565 O O . HIS A 1 206 ? -0.151 11.824 30.936 1.00 89.31 206 HIS A O 1
ATOM 1571 N N . VAL A 1 207 ? -1.755 10.778 29.744 1.00 90.62 207 VAL A N 1
ATOM 1572 C CA . VAL A 1 207 ? -2.921 11.448 30.340 1.00 90.62 207 VAL A CA 1
ATOM 1573 C C . VAL A 1 207 ? -3.856 10.469 31.062 1.00 90.62 207 VAL A C 1
ATOM 1575 O O . VAL A 1 207 ? -5.012 10.807 31.299 1.00 90.62 207 VAL A O 1
ATOM 1578 N N . GLU A 1 208 ? -3.357 9.274 31.407 1.00 89.44 208 GLU A N 1
ATOM 1579 C CA . GLU A 1 208 ? -4.064 8.256 32.208 1.00 89.44 208 GLU A CA 1
ATOM 1580 C C . GLU A 1 208 ? -5.425 7.831 31.602 1.00 89.44 208 GLU A C 1
ATOM 1582 O O . GLU A 1 208 ? -6.369 7.512 32.322 1.00 89.44 208 GLU A O 1
ATOM 1587 N N . MET A 1 209 ? -5.543 7.843 30.263 1.00 92.88 209 MET A N 1
ATOM 1588 C CA . MET A 1 209 ? -6.784 7.505 29.542 1.00 92.88 209 MET A CA 1
ATOM 1589 C C . MET A 1 209 ? -6.796 6.075 28.972 1.00 92.88 209 MET A C 1
ATOM 1591 O O . MET A 1 209 ? -7.865 5.549 28.671 1.00 92.88 209 MET A O 1
ATOM 1595 N N . ALA A 1 210 ? -5.624 5.459 28.801 1.00 96.69 210 ALA A N 1
ATOM 1596 C CA . ALA A 1 210 ? -5.455 4.052 28.440 1.00 96.69 210 ALA A CA 1
ATOM 1597 C C . ALA A 1 210 ? -4.069 3.562 28.879 1.00 96.69 210 ALA A C 1
ATOM 1599 O O . ALA A 1 210 ? -3.118 4.341 28.867 1.00 96.69 210 ALA A O 1
ATOM 1600 N N . ASP A 1 211 ? -3.943 2.284 29.223 1.00 97.50 211 ASP A N 1
ATOM 1601 C CA . ASP A 1 211 ? -2.697 1.682 29.710 1.00 97.50 211 ASP A CA 1
ATOM 1602 C C . ASP A 1 211 ? -1.717 1.380 28.559 1.00 97.50 211 ASP A C 1
ATOM 1604 O O . ASP A 1 211 ? -0.498 1.488 28.707 1.00 97.50 211 ASP A O 1
ATOM 1608 N N . ALA A 1 212 ? -2.263 1.064 27.380 1.00 97.94 212 ALA A N 1
ATOM 1609 C CA . ALA A 1 212 ? -1.532 0.848 26.134 1.00 97.94 212 ALA A CA 1
ATOM 1610 C C . ALA A 1 212 ? -2.276 1.442 24.923 1.00 97.94 212 ALA A C 1
ATOM 1612 O O . ALA A 1 212 ? -3.412 1.917 25.025 1.00 97.94 212 ALA A O 1
ATOM 1613 N N . ILE A 1 213 ? -1.631 1.406 23.757 1.00 98.12 213 ILE A N 1
ATOM 1614 C CA . ILE A 1 213 ? -2.193 1.860 22.481 1.00 98.12 213 ILE A CA 1
ATOM 1615 C C . ILE A 1 213 ? -2.060 0.803 21.389 1.00 98.12 213 ILE A C 1
ATOM 1617 O O . ILE A 1 213 ? -1.117 0.012 21.402 1.00 98.12 213 ILE A O 1
ATOM 1621 N N . VAL A 1 214 ? -2.949 0.852 20.397 1.00 98.12 214 VAL A N 1
ATOM 1622 C CA . VAL A 1 214 ? -2.752 0.196 19.097 1.00 98.12 214 VAL A CA 1
ATOM 1623 C C . VAL A 1 214 ? -2.790 1.249 17.993 1.00 98.12 214 VAL A C 1
ATOM 1625 O O . VAL A 1 214 ? -3.827 1.875 17.769 1.00 98.12 214 VAL A O 1
ATOM 1628 N N . ASP A 1 215 ? -1.659 1.456 17.316 1.00 96.25 215 ASP A N 1
ATOM 1629 C CA . ASP A 1 215 ? -1.464 2.560 16.364 1.00 96.25 215 ASP A CA 1
ATOM 1630 C C . ASP A 1 215 ? -0.509 2.194 15.206 1.00 96.25 215 ASP A C 1
ATOM 1632 O O . ASP A 1 215 ? 0.214 1.193 15.263 1.00 96.25 215 ASP A O 1
ATOM 1636 N N . ILE A 1 216 ? -0.526 2.987 14.127 1.00 94.31 216 ILE A N 1
ATOM 1637 C CA . ILE A 1 216 ? 0.303 2.793 12.932 1.00 94.31 216 ILE A CA 1
ATOM 1638 C C . ILE A 1 216 ? 1.723 3.322 13.153 1.00 94.31 216 ILE A C 1
ATOM 1640 O O . ILE A 1 216 ? 1.954 4.501 13.412 1.00 94.31 216 ILE A O 1
ATOM 1644 N N . THR A 1 217 ? 2.712 2.472 12.880 1.00 94.12 217 THR A N 1
ATOM 1645 C CA . THR A 1 217 ? 4.124 2.846 12.810 1.00 94.12 217 THR A CA 1
ATOM 1646 C C . THR A 1 217 ? 4.764 2.424 11.486 1.00 94.12 217 THR A C 1
ATOM 1648 O O . THR A 1 217 ? 4.503 1.344 10.960 1.00 94.12 217 THR A O 1
ATOM 1651 N N . SER A 1 218 ? 5.639 3.274 10.942 1.00 91.00 218 SER A N 1
ATOM 1652 C CA . SER A 1 218 ? 6.540 2.912 9.831 1.00 91.00 218 SER A CA 1
ATOM 1653 C C . SER A 1 218 ? 8.001 2.909 10.289 1.00 91.00 218 SER A C 1
ATOM 1655 O O . SER A 1 218 ? 8.704 1.930 10.071 1.00 91.00 218 SER A O 1
ATOM 1657 N N . THR A 1 219 ? 8.457 3.965 10.974 1.00 91.38 219 THR A N 1
ATOM 1658 C CA . THR A 1 219 ? 9.861 4.127 11.410 1.00 91.38 219 THR A CA 1
ATOM 1659 C C . THR A 1 219 ? 10.091 3.935 12.913 1.00 91.38 219 THR A C 1
ATOM 1661 O O . THR A 1 219 ? 11.229 4.022 13.363 1.00 91.38 219 THR A O 1
ATOM 1664 N N . GLY A 1 220 ? 9.039 3.753 13.721 1.00 91.94 220 GLY A N 1
ATOM 1665 C CA . GLY A 1 220 ? 9.132 3.750 15.190 1.00 91.94 220 GLY A CA 1
ATOM 1666 C C . GLY A 1 220 ? 9.272 5.135 15.843 1.00 91.94 220 GLY A C 1
ATOM 1667 O O . GLY A 1 220 ? 9.095 5.249 17.052 1.00 91.94 220 GLY A O 1
ATOM 1668 N N . THR A 1 221 ? 9.535 6.198 15.074 1.00 93.44 221 THR A N 1
ATOM 1669 C CA . THR A 1 221 ? 9.908 7.521 15.613 1.00 93.44 221 THR A CA 1
ATOM 1670 C C . THR A 1 221 ? 8.840 8.137 16.524 1.00 93.44 221 THR A C 1
ATOM 1672 O O . THR A 1 221 ? 9.189 8.668 17.574 1.00 93.44 221 THR A O 1
ATOM 1675 N N . THR A 1 222 ? 7.551 8.035 16.178 1.00 91.88 222 THR A N 1
ATOM 1676 C CA . THR A 1 222 ? 6.444 8.555 17.007 1.00 91.88 222 THR A CA 1
ATOM 1677 C C . THR A 1 222 ? 6.397 7.885 18.381 1.00 91.88 222 THR A C 1
ATOM 1679 O O . THR A 1 222 ? 6.276 8.569 19.395 1.00 91.88 222 THR A O 1
ATOM 1682 N N . LEU A 1 223 ? 6.564 6.559 18.420 1.00 95.00 223 LEU A N 1
ATOM 1683 C CA . LEU A 1 223 ? 6.576 5.778 19.658 1.00 95.00 223 LEU A CA 1
ATOM 1684 C C . LEU A 1 223 ? 7.783 6.161 20.523 1.00 95.00 223 LEU A C 1
ATOM 1686 O O . LEU A 1 223 ? 7.622 6.491 21.693 1.00 95.00 223 LEU A O 1
ATOM 1690 N N . GLN A 1 224 ? 8.976 6.239 19.923 1.00 94.50 224 GLN A N 1
ATOM 1691 C CA . GLN A 1 224 ? 10.208 6.618 20.621 1.00 94.50 224 GLN A CA 1
ATOM 1692 C C . GLN A 1 224 ? 10.146 8.036 21.217 1.00 94.50 224 GLN A C 1
ATOM 1694 O O . GLN A 1 224 ? 10.579 8.251 22.347 1.00 94.50 224 GLN A O 1
ATOM 1699 N N . VAL A 1 225 ? 9.594 9.014 20.488 1.00 94.94 225 VAL A N 1
ATOM 1700 C CA . VAL A 1 225 ? 9.441 10.398 20.982 1.00 94.94 225 VAL A CA 1
ATOM 1701 C C . VAL A 1 225 ? 8.510 10.467 22.198 1.00 94.94 225 VAL A C 1
ATOM 1703 O O . VAL A 1 225 ? 8.734 11.289 23.088 1.00 94.94 225 VAL A O 1
ATOM 1706 N N . ASN A 1 226 ? 7.522 9.574 22.276 1.00 94.62 226 ASN A N 1
ATOM 1707 C CA . ASN A 1 226 ? 6.598 9.473 23.406 1.00 94.62 226 ASN A CA 1
ATOM 1708 C C . ASN A 1 226 ? 7.039 8.436 24.460 1.00 94.62 226 ASN A C 1
ATOM 1710 O O . ASN A 1 226 ? 6.408 8.317 25.500 1.00 94.62 226 ASN A O 1
ATOM 1714 N N . ARG A 1 227 ? 8.186 7.763 24.285 1.00 96.00 227 ARG A N 1
ATOM 1715 C CA . ARG A 1 227 ? 8.679 6.697 25.184 1.00 96.00 227 ARG A CA 1
ATOM 1716 C C . ARG A 1 227 ? 7.681 5.538 25.297 1.00 96.00 227 ARG A C 1
ATOM 1718 O O . ARG A 1 227 ? 7.290 5.140 26.395 1.00 96.00 227 ARG A O 1
ATOM 1725 N N . LEU A 1 228 ? 7.250 5.023 24.148 1.00 96.94 228 LEU A N 1
ATOM 1726 C CA . LEU A 1 228 ? 6.400 3.842 24.029 1.00 96.94 228 LEU A CA 1
ATOM 1727 C C . LEU A 1 228 ? 7.200 2.685 23.414 1.00 96.94 228 LEU A C 1
ATOM 1729 O O . LEU A 1 228 ? 7.727 2.801 22.305 1.00 96.94 228 LEU A O 1
ATOM 1733 N N . ALA A 1 229 ? 7.259 1.557 24.117 1.00 96.62 229 ALA A N 1
ATOM 1734 C CA . ALA A 1 229 ? 7.849 0.317 23.631 1.00 96.62 229 ALA A CA 1
ATOM 1735 C C . ALA A 1 229 ? 6.797 -0.515 22.884 1.00 96.62 229 ALA A C 1
ATOM 1737 O O . ALA A 1 229 ? 5.650 -0.601 23.320 1.00 96.62 229 ALA A O 1
ATOM 1738 N N . VAL A 1 230 ? 7.185 -1.157 21.778 1.00 97.56 230 VAL A N 1
ATOM 1739 C CA . VAL A 1 230 ? 6.325 -2.135 21.089 1.00 97.56 230 VAL A CA 1
ATOM 1740 C C . VAL A 1 230 ? 6.278 -3.424 21.905 1.00 97.56 230 VAL A C 1
ATOM 1742 O O . VAL A 1 230 ? 7.322 -4.008 22.191 1.00 97.56 230 VAL A O 1
ATOM 1745 N N . VAL A 1 231 ? 5.064 -3.858 22.236 1.00 97.94 231 VAL A N 1
ATOM 1746 C CA . VAL A 1 231 ? 4.760 -5.112 22.936 1.00 97.94 231 VAL A CA 1
ATOM 1747 C C . VAL A 1 231 ? 4.554 -6.241 21.925 1.00 97.94 231 VAL A C 1
ATOM 1749 O O . VAL A 1 231 ? 5.112 -7.322 22.086 1.00 97.94 231 VAL A O 1
ATOM 1752 N N . ASP A 1 232 ? 3.779 -5.990 20.863 1.00 98.12 232 ASP A N 1
ATOM 1753 C CA . ASP A 1 232 ? 3.476 -6.988 19.830 1.00 98.12 232 ASP A CA 1
ATOM 1754 C C . ASP A 1 232 ? 3.058 -6.344 18.492 1.00 98.12 232 ASP A C 1
ATOM 1756 O O . ASP A 1 232 ? 2.681 -5.170 18.429 1.00 98.12 232 ASP A O 1
ATOM 1760 N N . GLU A 1 233 ? 3.103 -7.122 17.412 1.00 97.56 233 GLU A N 1
ATOM 1761 C CA . GLU A 1 233 ? 2.656 -6.717 16.078 1.00 97.56 233 GLU A CA 1
ATOM 1762 C C . GLU A 1 233 ? 1.201 -7.152 15.841 1.00 97.56 233 GLU A C 1
ATOM 1764 O O . GLU A 1 233 ? 0.856 -8.329 15.940 1.00 97.56 233 GLU A O 1
ATOM 1769 N N . VAL A 1 234 ? 0.329 -6.189 15.530 1.00 97.44 234 VAL A N 1
ATOM 1770 C CA . VAL A 1 234 ? -1.122 -6.404 15.398 1.00 97.44 234 VAL A CA 1
ATOM 1771 C C . VAL A 1 234 ? -1.511 -6.699 13.948 1.00 97.44 234 VAL A C 1
ATOM 1773 O O . VAL A 1 234 ? -2.329 -7.585 13.694 1.00 97.44 234 VAL A O 1
ATOM 1776 N N . LEU A 1 235 ? -0.928 -5.964 12.995 1.00 96.56 235 LEU A N 1
ATOM 1777 C CA . LEU A 1 235 ? -1.147 -6.134 11.557 1.00 96.56 235 LEU A CA 1
ATOM 1778 C C . LEU A 1 235 ? 0.033 -5.557 10.762 1.00 96.56 235 LEU A C 1
ATOM 1780 O O . LEU A 1 235 ? 0.348 -4.377 10.905 1.00 96.56 235 LEU A O 1
ATOM 1784 N N . SER A 1 236 ? 0.623 -6.339 9.859 1.00 96.31 236 SER A N 1
ATOM 1785 C CA . SER A 1 236 ? 1.460 -5.795 8.780 1.00 96.31 236 SER A CA 1
ATOM 1786 C C . SER A 1 236 ? 0.566 -5.289 7.642 1.00 96.31 236 SER A C 1
ATOM 1788 O O . SER A 1 236 ? -0.401 -5.959 7.276 1.00 96.31 236 SER A O 1
ATOM 1790 N N . SER A 1 237 ? 0.847 -4.094 7.115 1.00 96.94 237 SER A N 1
ATOM 1791 C CA . SER A 1 237 ? -0.005 -3.401 6.143 1.00 96.94 237 SER A CA 1
ATOM 1792 C C . SER A 1 237 ? 0.811 -2.710 5.049 1.00 96.94 237 SER A C 1
ATOM 1794 O O . SER A 1 237 ? 1.881 -2.150 5.287 1.00 96.94 237 SER A O 1
ATOM 1796 N N . SER A 1 238 ? 0.266 -2.717 3.840 1.00 97.44 238 SER A N 1
ATOM 1797 C CA . SER A 1 238 ? 0.771 -2.037 2.644 1.00 97.44 238 SER A CA 1
ATOM 1798 C C . SER A 1 238 ? -0.410 -1.733 1.715 1.00 97.44 238 SER A C 1
ATOM 1800 O O . SER A 1 238 ? -1.514 -2.268 1.902 1.00 97.44 238 SER A O 1
ATOM 1802 N N . VAL A 1 239 ? -0.213 -0.833 0.747 1.00 98.38 239 VAL A N 1
ATOM 1803 C CA . VAL A 1 239 ? -1.297 -0.360 -0.129 1.00 98.38 239 VAL A CA 1
ATOM 1804 C C . VAL A 1 239 ? -1.677 -1.422 -1.155 1.00 98.38 239 VAL A C 1
ATOM 1806 O O . VAL A 1 239 ? -0.820 -2.085 -1.738 1.00 98.38 239 VAL A O 1
ATOM 1809 N N . ARG A 1 240 ? -2.981 -1.565 -1.384 1.00 98.56 240 ARG A N 1
ATOM 1810 C CA . ARG A 1 240 ? -3.593 -2.565 -2.261 1.00 98.56 240 ARG A CA 1
ATOM 1811 C C . ARG A 1 240 ? -4.617 -1.935 -3.192 1.00 98.56 240 ARG A C 1
ATOM 1813 O O . ARG A 1 240 ? -5.234 -0.920 -2.863 1.00 98.56 240 ARG A O 1
ATOM 1820 N N . LEU A 1 241 ? -4.823 -2.592 -4.328 1.00 98.75 241 LEU A N 1
ATOM 1821 C CA . LEU A 1 241 ? -5.974 -2.398 -5.199 1.00 98.75 241 LEU A CA 1
ATOM 1822 C C . LEU A 1 241 ? -7.096 -3.350 -4.767 1.00 98.75 241 LEU A C 1
ATOM 1824 O O . LEU A 1 241 ? -6.924 -4.568 -4.808 1.00 98.75 241 LEU A O 1
ATOM 1828 N N . PHE A 1 242 ? -8.251 -2.797 -4.411 1.00 98.62 242 PHE A N 1
ATOM 1829 C CA . PHE A 1 242 ? -9.463 -3.540 -4.066 1.00 98.62 242 PHE A CA 1
ATOM 1830 C C . PHE A 1 242 ? -10.562 -3.346 -5.116 1.00 98.62 242 PHE A C 1
ATOM 1832 O O . PHE A 1 242 ? -10.635 -2.305 -5.773 1.00 98.62 242 PHE A O 1
ATOM 1839 N N . ALA A 1 243 ? -11.442 -4.338 -5.240 1.00 98.31 243 ALA A N 1
ATOM 1840 C CA . ALA A 1 243 ? -12.616 -4.322 -6.113 1.00 98.31 243 ALA A CA 1
ATOM 1841 C C . ALA A 1 243 ? -13.772 -5.102 -5.475 1.00 98.31 243 ALA A C 1
ATOM 1843 O O . ALA A 1 243 ? -13.533 -5.969 -4.640 1.00 98.31 243 ALA A O 1
ATOM 1844 N N . ARG A 1 244 ? -15.017 -4.864 -5.899 1.00 96.62 244 ARG A N 1
ATOM 1845 C CA . ARG A 1 244 ? -16.125 -5.781 -5.572 1.00 96.62 244 ARG A CA 1
ATOM 1846 C C . ARG A 1 244 ? -16.038 -7.068 -6.410 1.00 96.62 244 ARG A C 1
ATOM 1848 O O . ARG A 1 244 ? -15.619 -6.991 -7.570 1.00 96.62 244 ARG A O 1
ATOM 1855 N N . PRO A 1 245 ? -16.533 -8.216 -5.909 1.00 95.31 245 PRO A N 1
ATOM 1856 C CA . PRO A 1 245 ? -16.663 -9.449 -6.689 1.00 95.31 245 PRO A CA 1
ATOM 1857 C C . PRO A 1 245 ? -17.406 -9.300 -8.031 1.00 95.31 245 PRO A C 1
ATOM 1859 O O . PRO A 1 245 ? -17.062 -9.992 -8.985 1.00 95.31 245 PRO A O 1
ATOM 1862 N N . ASP A 1 246 ? -18.388 -8.393 -8.155 1.00 94.81 246 ASP A N 1
ATOM 1863 C CA . ASP A 1 246 ? -19.206 -8.243 -9.376 1.00 94.81 246 ASP A CA 1
ATOM 1864 C C . ASP A 1 246 ? -18.477 -7.590 -10.566 1.00 94.81 246 ASP A C 1
ATOM 1866 O O . ASP A 1 246 ? -18.990 -7.626 -11.685 1.00 94.81 246 ASP A O 1
ATOM 1870 N N . VAL A 1 247 ? -17.296 -6.993 -10.351 1.00 96.19 247 VAL A N 1
ATOM 1871 C CA . VAL A 1 247 ? -16.547 -6.259 -11.392 1.00 96.19 247 VAL A CA 1
ATOM 1872 C C . VAL A 1 247 ? -15.183 -6.849 -11.746 1.00 96.19 247 VAL A C 1
ATOM 1874 O O . VAL A 1 247 ? -14.543 -6.349 -12.667 1.00 96.19 247 VAL A 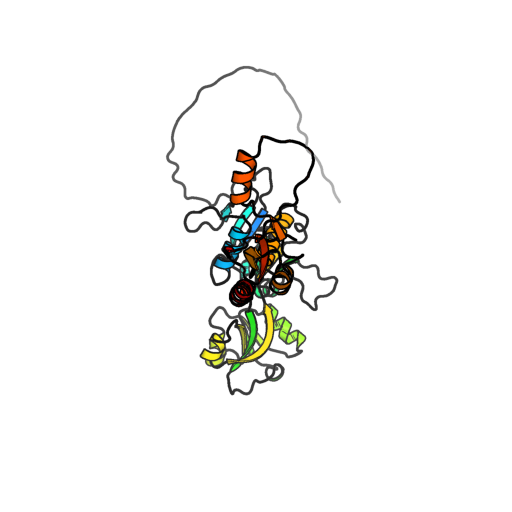O 1
ATOM 1877 N N . ILE A 1 248 ? -14.736 -7.924 -11.090 1.00 95.88 248 ILE A N 1
ATOM 1878 C CA . ILE A 1 248 ? -13.407 -8.533 -11.328 1.00 95.88 248 ILE A CA 1
ATOM 1879 C C . ILE A 1 248 ? -13.211 -9.038 -12.771 1.00 95.88 248 ILE A C 1
ATOM 1881 O O . ILE A 1 248 ? -12.090 -9.111 -13.281 1.00 95.88 248 ILE A O 1
ATOM 1885 N N . ASP A 1 249 ? -14.319 -9.357 -13.441 1.00 95.50 249 ASP A N 1
ATOM 1886 C CA . ASP A 1 249 ? -14.361 -9.836 -14.822 1.00 95.50 249 ASP A CA 1
ATOM 1887 C C . ASP A 1 249 ? -14.591 -8.718 -15.854 1.00 95.50 249 ASP A C 1
ATOM 1889 O O . ASP A 1 249 ? -14.563 -8.983 -17.059 1.00 95.50 249 ASP A O 1
ATOM 1893 N N . ASP A 1 250 ? -14.774 -7.466 -15.416 1.00 95.62 250 ASP A N 1
ATOM 1894 C CA . ASP A 1 250 ? -14.897 -6.316 -16.315 1.00 95.62 250 ASP A CA 1
ATOM 1895 C C . ASP A 1 250 ? -13.569 -6.114 -17.083 1.00 95.62 250 ASP A C 1
ATOM 1897 O O . ASP A 1 250 ? -12.499 -6.012 -16.465 1.00 95.62 250 ASP A O 1
ATOM 1901 N N . PRO A 1 251 ? -13.586 -6.043 -18.431 1.00 95.31 251 PRO A N 1
ATOM 1902 C CA . PRO A 1 251 ? -12.371 -5.865 -19.222 1.00 95.31 251 PRO A CA 1
ATOM 1903 C C . PRO A 1 251 ? -11.549 -4.632 -18.832 1.00 95.31 251 PRO A C 1
ATOM 1905 O O . PRO A 1 251 ? -10.326 -4.666 -18.965 1.00 95.31 251 PRO A O 1
ATOM 1908 N N . LYS A 1 252 ? -12.184 -3.559 -18.333 1.00 94.50 252 LYS A N 1
ATOM 1909 C CA . LYS A 1 252 ? -11.474 -2.349 -17.901 1.00 94.50 252 LYS A CA 1
ATOM 1910 C C . LYS A 1 252 ? -10.797 -2.540 -16.542 1.00 94.50 252 LYS A C 1
ATOM 1912 O O . LYS A 1 252 ? -9.645 -2.143 -16.398 1.00 94.50 252 LYS A O 1
ATOM 1917 N N . VAL A 1 253 ? -11.449 -3.230 -15.600 1.00 96.75 253 VAL A N 1
ATOM 1918 C CA . VAL A 1 253 ? -10.847 -3.620 -14.308 1.00 96.75 253 VAL A CA 1
ATOM 1919 C C . VAL A 1 253 ? -9.599 -4.469 -14.536 1.00 96.75 253 VAL A C 1
ATOM 1921 O O . VAL A 1 253 ? -8.538 -4.167 -13.989 1.00 96.75 253 VAL A O 1
ATOM 1924 N N . ARG A 1 254 ? -9.696 -5.479 -15.408 1.00 96.75 254 ARG A N 1
ATOM 1925 C CA . ARG A 1 254 ? -8.555 -6.328 -15.778 1.00 96.75 254 ARG A CA 1
ATOM 1926 C C . ARG A 1 254 ? -7.438 -5.528 -16.456 1.00 96.75 254 ARG A C 1
ATOM 1928 O O . ARG A 1 254 ? -6.283 -5.676 -16.073 1.00 96.75 254 ARG A O 1
ATOM 1935 N N . GLN A 1 255 ? -7.772 -4.636 -17.395 1.00 96.12 255 GLN A N 1
ATOM 1936 C CA . GLN A 1 255 ? -6.792 -3.763 -18.053 1.00 96.12 255 GLN A CA 1
ATOM 1937 C C . GLN A 1 255 ? -6.044 -2.869 -17.048 1.00 96.12 255 GLN A C 1
ATOM 1939 O O . GLN A 1 255 ? -4.822 -2.759 -17.132 1.00 96.12 255 GLN A O 1
ATOM 1944 N N . THR A 1 256 ? -6.747 -2.255 -16.090 1.00 96.94 256 THR A N 1
ATOM 1945 C CA . THR A 1 256 ? -6.129 -1.414 -15.053 1.00 96.94 256 THR A CA 1
ATOM 1946 C C . THR A 1 256 ? -5.282 -2.227 -14.078 1.00 96.94 256 THR A C 1
ATOM 1948 O O . THR A 1 256 ? -4.181 -1.786 -13.754 1.00 96.94 256 THR A O 1
ATOM 1951 N N . ARG A 1 257 ? -5.719 -3.432 -13.673 1.00 97.69 257 ARG A N 1
ATOM 1952 C CA . ARG A 1 257 ? -4.878 -4.344 -12.879 1.00 97.69 257 ARG A CA 1
ATOM 1953 C C . ARG A 1 257 ? -3.566 -4.630 -13.608 1.00 97.69 257 ARG A C 1
ATOM 1955 O O . ARG A 1 257 ? -2.516 -4.327 -13.058 1.00 97.69 257 ARG A O 1
ATOM 1962 N N . THR A 1 258 ? -3.617 -5.137 -14.842 1.00 97.38 258 THR A N 1
ATOM 1963 C CA . THR A 1 258 ? -2.409 -5.450 -15.628 1.00 97.38 258 THR A CA 1
ATOM 1964 C C . THR A 1 258 ? -1.540 -4.210 -15.864 1.00 97.38 258 THR A C 1
ATOM 1966 O O . THR A 1 258 ? -0.318 -4.316 -15.927 1.00 97.38 258 THR A O 1
ATOM 1969 N N . ALA A 1 259 ? -2.136 -3.015 -15.950 1.00 97.06 259 ALA A N 1
ATOM 1970 C CA . ALA A 1 259 ? -1.371 -1.776 -16.020 1.00 97.06 259 ALA A CA 1
ATOM 1971 C C . ALA A 1 259 ? -0.575 -1.512 -14.732 1.00 97.06 259 ALA A C 1
ATOM 1973 O O . ALA A 1 259 ? 0.637 -1.329 -14.818 1.00 97.06 259 ALA A O 1
ATOM 1974 N N . PHE A 1 260 ? -1.207 -1.572 -13.557 1.00 98.06 260 PHE A N 1
ATOM 1975 C CA . PHE A 1 260 ? -0.526 -1.390 -12.267 1.00 98.06 260 PHE A CA 1
ATOM 1976 C C . PHE A 1 260 ? 0.508 -2.496 -12.001 1.00 98.06 260 PHE A C 1
ATOM 1978 O O . PHE A 1 260 ? 1.638 -2.204 -11.624 1.00 98.06 260 PHE A O 1
ATOM 1985 N N . GLU A 1 261 ? 0.153 -3.749 -12.284 1.00 97.56 261 GLU A N 1
ATOM 1986 C CA . GLU A 1 261 ? 1.013 -4.938 -12.189 1.00 97.56 261 GLU A CA 1
ATOM 1987 C C . GLU A 1 261 ? 2.294 -4.742 -13.023 1.00 97.56 261 GLU A C 1
ATOM 1989 O O . GLU A 1 261 ? 3.397 -4.962 -12.527 1.00 97.56 261 GLU A O 1
ATOM 1994 N N . SER A 1 262 ? 2.170 -4.170 -14.229 1.00 97.31 262 SER A N 1
ATOM 1995 C CA . SER A 1 262 ? 3.324 -3.841 -15.075 1.00 97.31 262 SER A CA 1
ATOM 1996 C C . SER A 1 262 ? 4.165 -2.642 -14.616 1.00 97.31 262 SER A C 1
ATOM 1998 O O . SER A 1 262 ? 5.346 -2.573 -14.946 1.00 97.31 262 SER A O 1
ATOM 2000 N N . VAL A 1 263 ? 3.601 -1.697 -13.854 1.00 97.06 263 VAL A N 1
ATOM 2001 C CA . VAL A 1 263 ? 4.384 -0.614 -13.224 1.00 97.06 263 VAL A CA 1
ATOM 2002 C C . VAL A 1 263 ? 5.235 -1.181 -12.087 1.00 97.06 263 VAL A C 1
ATOM 2004 O O . VAL A 1 263 ? 6.414 -0.853 -11.983 1.00 97.06 263 VAL A O 1
ATOM 2007 N N . ILE A 1 264 ? 4.656 -2.076 -11.281 1.00 95.38 264 ILE A N 1
ATOM 2008 C CA . ILE A 1 264 ? 5.318 -2.723 -10.138 1.00 95.38 264 ILE A CA 1
ATOM 2009 C C . ILE A 1 264 ? 6.433 -3.666 -10.611 1.00 95.38 264 ILE A C 1
ATOM 2011 O O . ILE A 1 264 ? 7.521 -3.644 -10.048 1.00 95.38 264 ILE A O 1
ATOM 2015 N N . ALA A 1 265 ? 6.213 -4.440 -11.680 1.00 94.25 265 ALA A N 1
ATOM 2016 C CA . ALA A 1 265 ? 7.240 -5.313 -12.262 1.00 94.25 265 ALA A CA 1
ATOM 2017 C C . ALA A 1 265 ? 8.462 -4.543 -12.813 1.00 94.25 265 ALA A C 1
ATOM 2019 O O . ALA A 1 265 ? 9.569 -5.080 -12.865 1.00 94.25 265 ALA A O 1
ATOM 2020 N N . ALA A 1 266 ? 8.277 -3.279 -13.208 1.00 94.44 266 ALA A N 1
ATOM 2021 C CA . ALA A 1 266 ? 9.359 -2.387 -13.620 1.00 94.44 266 ALA A CA 1
ATOM 2022 C C . ALA A 1 266 ? 10.029 -1.640 -12.453 1.00 94.44 266 ALA A C 1
ATOM 2024 O O . ALA A 1 266 ? 11.058 -0.989 -12.653 1.00 94.44 266 ALA A O 1
ATOM 2025 N N . ASP A 1 267 ? 9.460 -1.695 -11.249 1.00 91.88 267 ASP A N 1
ATOM 2026 C CA . ASP A 1 267 ? 9.971 -0.935 -10.118 1.00 91.88 267 ASP A CA 1
ATOM 2027 C C . ASP A 1 267 ? 11.300 -1.506 -9.607 1.00 91.88 267 ASP A C 1
ATOM 2029 O O . ASP A 1 267 ? 11.539 -2.715 -9.618 1.00 91.88 267 ASP A O 1
ATOM 2033 N N . GLY A 1 268 ? 12.232 -0.616 -9.263 1.00 91.25 268 GLY A N 1
ATOM 2034 C CA . GLY A 1 268 ? 13.622 -0.990 -9.002 1.00 91.25 268 GLY A CA 1
ATOM 2035 C C . GLY A 1 268 ? 14.361 -1.623 -10.195 1.00 91.25 268 GLY A C 1
ATOM 2036 O O . GLY A 1 268 ? 15.466 -2.127 -9.999 1.00 91.25 268 GLY A O 1
ATOM 2037 N N . LYS A 1 269 ? 13.817 -1.611 -11.424 1.00 93.94 269 LYS A N 1
ATOM 2038 C CA . LYS A 1 269 ? 14.498 -2.111 -12.633 1.00 93.94 269 LYS A CA 1
ATOM 2039 C C . LYS A 1 269 ? 15.063 -0.979 -13.491 1.00 93.94 269 LYS A C 1
ATOM 2041 O O . LYS A 1 269 ? 14.513 0.123 -13.574 1.00 93.94 269 LYS A O 1
ATOM 2046 N N . ARG A 1 270 ? 16.172 -1.262 -14.177 1.00 95.19 270 ARG A N 1
ATOM 2047 C CA . ARG A 1 270 ? 16.832 -0.354 -15.127 1.00 95.19 270 ARG A CA 1
ATOM 2048 C C . ARG A 1 270 ? 17.239 -1.102 -16.390 1.00 95.19 270 ARG A C 1
ATOM 2050 O O . ARG A 1 270 ? 17.695 -2.241 -16.329 1.00 95.19 270 ARG A O 1
ATOM 2057 N N . TYR A 1 271 ? 17.092 -0.451 -17.539 1.00 95.62 271 TYR A N 1
ATOM 2058 C CA . TYR A 1 271 ? 17.495 -0.993 -18.833 1.00 95.62 271 TYR A CA 1
ATOM 2059 C C . TYR A 1 271 ? 18.877 -0.459 -19.211 1.00 95.62 271 TYR A C 1
ATOM 2061 O O . TYR A 1 271 ? 19.096 0.753 -19.273 1.00 95.62 271 TYR A O 1
ATOM 2069 N N . LEU A 1 272 ? 19.811 -1.370 -19.465 1.00 95.62 272 LEU A N 1
ATOM 2070 C CA . LEU A 1 272 ? 21.168 -1.079 -19.910 1.00 95.62 272 LEU A CA 1
ATOM 2071 C C . LEU A 1 272 ? 21.286 -1.351 -21.408 1.00 95.62 272 LEU A C 1
ATOM 2073 O O . LEU A 1 272 ? 20.909 -2.421 -21.881 1.00 95.62 272 LEU A O 1
ATOM 2077 N N . MET A 1 273 ? 21.898 -0.413 -22.128 1.00 95.81 273 MET A N 1
ATOM 2078 C CA . MET A 1 273 ? 22.398 -0.595 -23.494 1.00 95.81 273 MET A CA 1
ATOM 2079 C C . MET A 1 273 ? 23.893 -0.282 -23.499 1.00 95.81 273 MET A C 1
ATOM 2081 O O . MET A 1 273 ? 24.304 0.735 -22.949 1.00 95.81 273 MET A O 1
ATOM 2085 N N . MET A 1 274 ? 24.716 -1.115 -24.132 1.00 95.44 274 MET A N 1
ATOM 2086 C CA . MET A 1 274 ? 26.161 -0.887 -24.243 1.00 95.44 274 MET A CA 1
ATOM 2087 C C . MET A 1 274 ? 26.749 -1.470 -25.522 1.00 95.44 274 MET A C 1
ATOM 2089 O O . MET A 1 274 ? 26.184 -2.380 -26.118 1.00 95.44 274 MET A O 1
ATOM 2093 N N . ASN A 1 275 ? 27.947 -1.017 -25.872 1.00 94.94 275 ASN A N 1
ATOM 2094 C CA . ASN A 1 275 ? 28.800 -1.651 -26.867 1.00 94.94 275 ASN A CA 1
ATOM 2095 C C . ASN A 1 275 ? 29.791 -2.586 -26.156 1.00 94.94 275 ASN A C 1
ATOM 2097 O O . ASN A 1 275 ? 30.501 -2.132 -25.259 1.00 94.94 275 ASN A O 1
ATOM 2101 N N . ALA A 1 276 ? 29.889 -3.853 -26.556 1.00 94.38 276 ALA A N 1
ATOM 2102 C CA . ALA A 1 276 ? 30.812 -4.834 -25.978 1.00 94.38 276 ALA A CA 1
ATOM 2103 C C . ALA A 1 276 ? 31.671 -5.530 -27.055 1.00 94.38 276 ALA A C 1
ATOM 2105 O O . ALA A 1 276 ? 31.174 -5.760 -28.161 1.00 94.38 276 ALA A O 1
ATOM 2106 N N . PRO A 1 277 ? 32.931 -5.906 -26.755 1.00 92.81 277 PRO A N 1
ATOM 2107 C CA . PRO A 1 277 ? 33.738 -6.757 -27.631 1.00 92.81 277 PRO A CA 1
ATOM 2108 C C . PRO A 1 277 ? 33.094 -8.141 -27.817 1.00 92.81 277 PRO A C 1
ATOM 2110 O O . PRO A 1 277 ? 32.693 -8.777 -26.836 1.00 92.81 277 PRO A O 1
ATOM 2113 N N . ARG A 1 278 ? 32.984 -8.624 -29.062 1.00 91.56 278 ARG A N 1
ATOM 2114 C CA . ARG A 1 278 ? 32.303 -9.896 -29.382 1.00 91.56 278 ARG A CA 1
ATOM 2115 C C . ARG A 1 278 ? 32.983 -11.104 -28.730 1.00 91.56 278 ARG A C 1
ATOM 2117 O O . ARG A 1 278 ? 32.297 -12.020 -28.280 1.00 91.56 278 ARG A O 1
ATOM 2124 N N . ASP A 1 279 ? 34.311 -11.086 -28.634 1.00 91.69 279 ASP A N 1
ATOM 2125 C CA . ASP A 1 279 ? 35.135 -12.119 -27.993 1.00 91.69 279 ASP A CA 1
ATOM 2126 C C . ASP A 1 279 ? 34.877 -12.253 -26.481 1.00 91.69 279 ASP A C 1
ATOM 2128 O O . ASP A 1 279 ? 35.111 -13.316 -25.908 1.00 91.69 279 ASP A O 1
ATOM 2132 N N . ARG A 1 280 ? 34.333 -11.209 -25.842 1.00 91.88 280 ARG A N 1
ATOM 2133 C CA . ARG A 1 280 ? 34.072 -11.145 -24.393 1.00 91.88 280 ARG A CA 1
ATOM 2134 C C . ARG A 1 280 ? 32.601 -11.286 -24.005 1.00 91.88 280 ARG A C 1
ATOM 2136 O O . ARG A 1 280 ? 32.255 -11.129 -22.836 1.00 91.88 280 ARG A O 1
ATOM 2143 N N . LEU A 1 281 ? 31.726 -11.631 -24.952 1.00 90.12 281 LEU A N 1
ATOM 2144 C CA . LEU A 1 281 ? 30.287 -11.793 -24.704 1.00 90.12 281 LEU A CA 1
ATOM 2145 C C . LEU A 1 281 ? 29.944 -12.783 -23.580 1.00 90.12 281 LEU A C 1
ATOM 2147 O O . LEU A 1 281 ? 28.929 -12.598 -22.913 1.00 90.12 281 LEU A O 1
ATOM 2151 N N . ALA A 1 282 ? 30.765 -13.814 -23.358 1.00 90.62 282 ALA A N 1
ATOM 2152 C CA . ALA A 1 282 ? 30.593 -14.732 -22.231 1.00 90.62 282 ALA A CA 1
ATOM 2153 C C . ALA A 1 282 ? 30.776 -14.005 -20.886 1.00 90.62 282 ALA A C 1
ATOM 2155 O O . ALA A 1 282 ? 29.864 -13.992 -20.067 1.00 90.62 282 ALA A O 1
ATOM 2156 N N . GLU A 1 283 ? 31.893 -13.292 -20.716 1.00 91.56 283 GLU A N 1
ATOM 2157 C CA . GLU A 1 283 ? 32.187 -12.542 -19.490 1.00 91.56 283 GLU A CA 1
ATOM 2158 C C . GLU A 1 283 ? 31.200 -11.393 -19.225 1.00 91.56 283 GLU A C 1
ATOM 2160 O O . GLU A 1 283 ? 31.035 -10.974 -18.083 1.00 91.56 283 GLU A O 1
ATOM 2165 N N . VAL A 1 284 ? 30.563 -10.858 -20.274 1.00 90.00 284 VAL A N 1
ATOM 2166 C CA . VAL A 1 284 ? 29.483 -9.866 -20.152 1.00 90.00 284 VAL A CA 1
ATOM 2167 C C . VAL A 1 284 ? 28.181 -10.528 -19.689 1.00 90.00 284 VAL A C 1
ATOM 2169 O O . VAL A 1 284 ? 27.513 -9.983 -18.816 1.00 90.00 284 VAL A O 1
ATOM 2172 N N . ARG A 1 285 ? 27.838 -11.717 -20.204 1.00 90.12 285 ARG A N 1
ATOM 2173 C CA . ARG A 1 285 ? 26.658 -12.493 -19.768 1.00 90.12 285 ARG A CA 1
ATOM 2174 C C . ARG A 1 285 ? 26.732 -12.909 -18.299 1.00 90.12 285 ARG A C 1
ATOM 2176 O O . ARG A 1 285 ? 25.708 -12.879 -17.629 1.00 90.12 285 ARG A O 1
ATOM 2183 N N . ASP A 1 286 ? 27.928 -13.213 -17.799 1.00 90.69 286 ASP A N 1
ATOM 2184 C CA . ASP A 1 286 ? 28.157 -13.518 -16.379 1.00 90.69 286 ASP A CA 1
ATOM 2185 C C . ASP A 1 286 ? 27.882 -12.312 -15.452 1.00 90.69 286 ASP A C 1
ATOM 2187 O O . ASP A 1 286 ? 27.616 -12.494 -14.266 1.00 90.69 286 ASP A O 1
ATOM 2191 N N . VAL A 1 287 ? 27.953 -11.080 -15.979 1.00 88.62 287 VAL A N 1
ATOM 2192 C CA . VAL A 1 287 ? 27.712 -9.822 -15.240 1.00 88.62 287 VAL A CA 1
ATOM 2193 C C . VAL A 1 287 ? 26.281 -9.305 -15.434 1.00 88.62 287 VAL A C 1
ATOM 2195 O O . VAL A 1 287 ? 25.716 -8.718 -14.517 1.00 88.62 287 VAL A O 1
ATOM 2198 N N . ILE A 1 288 ? 25.682 -9.523 -16.610 1.00 87.62 288 ILE A N 1
ATOM 2199 C CA . ILE A 1 288 ? 24.293 -9.159 -16.924 1.00 87.62 288 ILE A CA 1
ATOM 2200 C C . ILE A 1 288 ? 23.522 -10.354 -17.511 1.00 87.62 288 ILE A C 1
ATOM 2202 O O . ILE A 1 288 ? 23.367 -10.452 -18.732 1.00 87.62 288 ILE A O 1
ATOM 2206 N N . PRO A 1 289 ? 22.987 -11.258 -16.667 1.00 79.50 289 PRO A N 1
ATOM 2207 C CA . PRO A 1 289 ? 22.149 -12.355 -17.145 1.00 79.50 289 PRO A CA 1
ATOM 2208 C C . PRO A 1 289 ? 20.834 -11.863 -17.771 1.00 7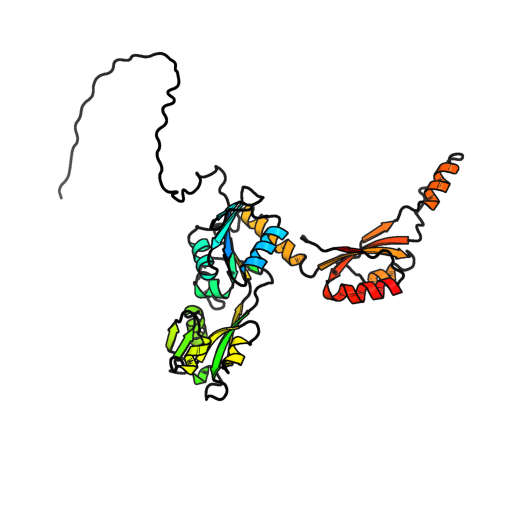9.50 289 PRO A C 1
ATOM 2210 O O . PRO A 1 289 ? 20.294 -12.543 -18.635 1.00 79.50 289 PRO A O 1
ATOM 2213 N N . GLY A 1 290 ? 20.336 -10.677 -17.404 1.00 80.06 290 GLY A N 1
ATOM 2214 C CA . GLY A 1 290 ? 19.028 -10.191 -17.851 1.00 80.06 290 GLY A CA 1
ATOM 2215 C C . GLY A 1 290 ? 17.871 -11.001 -17.254 1.00 80.06 290 GLY A C 1
ATOM 2216 O O . GLY A 1 290 ? 18.051 -11.689 -16.252 1.00 80.06 290 GLY A O 1
ATOM 2217 N N . LEU A 1 291 ? 16.693 -10.919 -17.882 1.00 80.69 291 LEU A N 1
ATOM 2218 C CA . LEU A 1 291 ? 15.529 -11.746 -17.531 1.00 80.69 291 LEU A CA 1
ATOM 2219 C C . LEU A 1 291 ? 15.634 -13.122 -18.222 1.00 80.69 291 LEU A C 1
ATOM 2221 O O . LEU A 1 291 ? 15.824 -14.133 -17.555 1.00 80.69 291 LEU A O 1
ATOM 2225 N N . ASP A 1 292 ? 15.652 -13.139 -19.561 1.00 82.44 292 ASP A N 1
ATOM 2226 C CA . ASP A 1 292 ? 15.808 -14.346 -20.402 1.00 82.44 292 ASP A CA 1
ATOM 2227 C C . ASP A 1 292 ? 17.204 -14.483 -21.055 1.00 82.44 292 ASP A C 1
ATOM 2229 O O . ASP A 1 292 ? 17.410 -15.273 -21.980 1.00 82.44 292 ASP A O 1
ATOM 2233 N N . GLY A 1 293 ? 18.178 -13.680 -20.622 1.00 83.06 293 GLY A N 1
ATOM 2234 C CA . GLY A 1 293 ? 19.441 -13.456 -21.332 1.00 83.06 293 GLY A CA 1
ATOM 2235 C C . GLY A 1 293 ? 19.583 -12.009 -21.832 1.00 83.06 293 GLY A C 1
ATOM 2236 O O . GLY A 1 293 ? 18.582 -11.351 -22.132 1.00 83.06 293 GLY A O 1
ATOM 2237 N N . PRO A 1 294 ? 20.813 -11.484 -21.989 1.00 89.44 294 PRO A N 1
ATOM 2238 C CA . PRO A 1 294 ? 21.025 -10.200 -22.643 1.00 89.44 294 PRO A CA 1
ATOM 2239 C C . PRO A 1 294 ? 20.856 -10.336 -24.164 1.00 89.44 294 PRO A C 1
ATOM 2241 O O . PRO A 1 294 ? 21.438 -11.220 -24.804 1.00 89.44 294 PRO A O 1
ATOM 2244 N N . THR A 1 295 ? 20.098 -9.416 -24.760 1.00 92.62 295 THR A N 1
ATOM 2245 C CA . THR A 1 295 ? 19.952 -9.301 -26.217 1.00 92.62 295 THR A CA 1
ATOM 2246 C C . THR A 1 295 ? 21.259 -8.799 -26.826 1.00 92.62 295 THR A C 1
ATOM 2248 O O . THR A 1 295 ? 21.861 -7.859 -26.311 1.00 92.62 295 THR A O 1
ATOM 2251 N N . VAL A 1 296 ? 21.697 -9.413 -27.928 1.00 92.88 296 VAL A N 1
ATOM 2252 C CA . VAL A 1 296 ? 22.944 -9.074 -28.634 1.00 92.88 296 VAL A CA 1
ATOM 2253 C C . VAL A 1 296 ? 22.628 -8.755 -30.094 1.00 92.88 296 VAL A C 1
ATOM 2255 O O . VAL A 1 296 ? 21.923 -9.522 -30.747 1.00 92.88 296 VAL A O 1
ATOM 2258 N N . MET A 1 297 ? 23.150 -7.640 -30.606 1.00 92.62 297 MET A N 1
ATOM 2259 C CA . MET A 1 297 ? 22.931 -7.166 -31.977 1.00 92.62 297 MET A CA 1
ATOM 2260 C C . MET A 1 297 ? 24.247 -6.733 -32.635 1.00 92.62 297 MET A C 1
ATOM 2262 O O . MET A 1 297 ? 25.106 -6.124 -31.994 1.00 92.62 297 MET A O 1
ATOM 2266 N N . ASP A 1 298 ? 24.398 -7.011 -33.930 1.00 89.69 298 ASP A N 1
ATOM 2267 C CA . ASP A 1 298 ? 25.564 -6.578 -34.705 1.00 89.69 298 ASP A CA 1
ATOM 2268 C C . ASP A 1 298 ? 25.524 -5.063 -34.959 1.00 89.69 298 ASP A C 1
ATOM 2270 O O . ASP A 1 298 ? 24.527 -4.528 -35.450 1.00 89.69 298 ASP A O 1
ATOM 2274 N N . ILE A 1 299 ? 26.625 -4.363 -34.674 1.00 85.06 299 ILE A N 1
ATOM 2275 C CA . ILE A 1 299 ? 26.752 -2.934 -34.983 1.00 85.06 299 ILE A CA 1
ATOM 2276 C C . ILE A 1 299 ? 27.252 -2.782 -36.421 1.00 85.06 299 ILE A C 1
ATOM 2278 O O . ILE A 1 299 ? 28.324 -3.275 -36.774 1.00 85.06 299 ILE A O 1
ATOM 2282 N N . ALA A 1 300 ? 26.503 -2.052 -37.250 1.00 78.19 300 ALA A N 1
ATOM 2283 C CA . ALA A 1 300 ? 26.910 -1.740 -38.617 1.00 78.19 300 ALA A CA 1
ATOM 2284 C C . ALA A 1 300 ? 28.192 -0.886 -38.626 1.00 78.19 300 ALA A C 1
ATOM 2286 O O . ALA A 1 300 ? 28.179 0.284 -38.241 1.00 78.19 300 ALA A O 1
ATOM 2287 N N . ASN A 1 301 ? 29.306 -1.464 -39.079 1.00 63.31 301 ASN A N 1
ATOM 2288 C CA . ASN A 1 301 ? 30.603 -0.796 -39.077 1.00 63.31 301 ASN A CA 1
ATOM 2289 C C . ASN A 1 301 ? 30.740 0.157 -40.290 1.00 63.31 301 ASN A C 1
ATOM 2291 O O . ASN A 1 301 ? 30.784 -0.313 -41.433 1.00 63.31 301 ASN A O 1
ATOM 2295 N N . PRO A 1 302 ? 30.871 1.487 -40.098 1.00 53.09 302 PRO A N 1
ATOM 2296 C CA . PRO A 1 302 ? 31.002 2.428 -41.214 1.00 53.09 302 PRO A CA 1
ATOM 2297 C C . PRO A 1 302 ? 32.282 2.211 -42.041 1.00 53.09 302 PRO A C 1
ATOM 2299 O O . PRO A 1 302 ? 32.299 2.545 -43.225 1.00 53.09 302 PRO A O 1
ATOM 2302 N N . ALA A 1 303 ? 33.329 1.597 -41.472 1.00 53.88 303 ALA A N 1
ATOM 2303 C CA . ALA A 1 303 ? 34.548 1.247 -42.205 1.00 53.88 303 ALA A CA 1
ATOM 2304 C C . ALA A 1 303 ? 34.357 0.078 -43.195 1.00 53.88 303 ALA A C 1
ATOM 2306 O O . ALA A 1 303 ? 35.145 -0.069 -44.127 1.00 53.88 303 ALA A O 1
ATOM 2307 N N . GLN A 1 304 ? 33.310 -0.739 -43.027 1.00 51.34 304 GLN A N 1
ATOM 2308 C CA . GLN A 1 304 ? 32.947 -1.792 -43.984 1.00 51.34 304 GLN A CA 1
ATOM 2309 C C . GLN A 1 304 ? 32.061 -1.239 -45.115 1.00 51.34 304 GLN A C 1
ATOM 2311 O O . GLN A 1 304 ? 32.168 -1.684 -46.257 1.00 51.34 304 GLN A O 1
ATOM 2316 N N . GLN A 1 305 ? 31.242 -0.213 -44.844 1.00 48.62 305 GLN A N 1
ATOM 2317 C CA . GLN A 1 305 ? 30.399 0.423 -45.866 1.00 48.62 305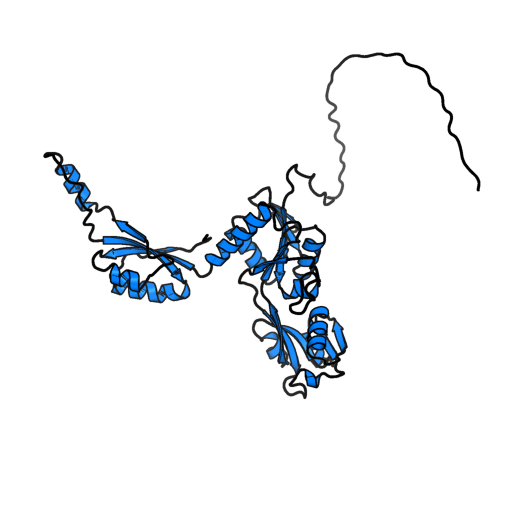 GLN A CA 1
ATOM 2318 C C . GLN A 1 305 ? 31.214 1.186 -46.921 1.00 48.62 305 GLN A C 1
ATOM 2320 O O . GLN A 1 305 ? 30.898 1.102 -48.106 1.00 48.62 305 GLN A O 1
ATOM 2325 N N . THR A 1 306 ? 32.294 1.872 -46.532 1.00 44.41 306 THR A N 1
ATOM 2326 C CA . THR A 1 306 ? 33.192 2.544 -47.492 1.00 44.41 306 THR A CA 1
ATOM 2327 C C . THR A 1 306 ? 33.899 1.551 -48.416 1.00 44.41 306 THR A C 1
ATOM 2329 O O . THR A 1 306 ? 33.996 1.799 -49.617 1.00 44.41 306 THR A O 1
ATOM 2332 N N . ALA A 1 307 ? 34.320 0.394 -47.895 1.00 48.50 307 ALA A N 1
ATOM 2333 C CA . ALA A 1 307 ? 34.882 -0.688 -48.703 1.00 48.50 307 ALA A CA 1
ATOM 2334 C C . ALA A 1 307 ? 33.844 -1.311 -49.659 1.00 48.50 307 ALA A C 1
ATOM 2336 O O . ALA A 1 307 ? 34.176 -1.644 -50.797 1.00 48.50 307 ALA A O 1
ATOM 2337 N N . ALA A 1 308 ? 32.582 -1.442 -49.237 1.00 49.97 308 ALA A N 1
ATOM 2338 C CA . ALA A 1 308 ? 31.496 -1.978 -50.064 1.00 49.97 308 ALA A CA 1
ATOM 2339 C C . ALA A 1 308 ? 31.075 -1.045 -51.220 1.00 49.97 308 ALA A C 1
ATOM 2341 O O . ALA A 1 308 ? 30.658 -1.523 -52.277 1.00 49.97 308 ALA A O 1
ATOM 2342 N N . ASP A 1 309 ? 31.186 0.277 -51.049 1.00 47.75 309 ASP A N 1
ATOM 2343 C CA . ASP A 1 309 ? 30.803 1.248 -52.084 1.00 47.75 309 ASP A CA 1
ATOM 2344 C C . ASP A 1 309 ? 31.855 1.337 -53.213 1.00 47.75 309 ASP A C 1
ATOM 2346 O O . ASP A 1 309 ? 31.489 1.373 -54.391 1.00 47.75 309 ASP A O 1
ATOM 2350 N N . ASP A 1 310 ? 33.149 1.262 -52.866 1.00 49.28 310 ASP A N 1
ATOM 2351 C CA . ASP A 1 310 ? 34.284 1.268 -53.813 1.00 49.28 310 ASP A CA 1
ATOM 2352 C C . ASP A 1 310 ? 34.470 -0.091 -54.536 1.00 49.28 310 ASP A C 1
ATOM 2354 O O . ASP A 1 310 ? 34.957 -0.162 -55.666 1.00 49.28 310 ASP A O 1
ATOM 2358 N N . SER A 1 311 ? 34.011 -1.196 -53.932 1.00 48.19 311 SER A N 1
ATOM 2359 C CA . SER A 1 311 ? 34.183 -2.562 -54.464 1.00 48.19 311 SER A CA 1
ATOM 2360 C C . SER A 1 311 ? 33.060 -3.077 -55.381 1.00 48.19 311 SER A C 1
ATOM 2362 O O . SER A 1 311 ? 33.081 -4.250 -55.766 1.00 48.19 311 SER A O 1
ATOM 2364 N N . ARG A 1 312 ? 32.127 -2.228 -55.853 1.00 48.28 312 ARG A N 1
ATOM 2365 C CA . ARG A 1 312 ? 31.087 -2.602 -56.851 1.00 48.28 312 ARG A CA 1
ATOM 2366 C C . ARG A 1 312 ? 31.624 -2.865 -58.277 1.00 48.28 312 ARG A C 1
ATOM 2368 O O . ARG A 1 312 ? 31.051 -2.408 -59.269 1.00 48.28 312 ARG A O 1
ATOM 2375 N N . ARG A 1 313 ? 32.728 -3.610 -58.406 1.00 43.12 313 ARG A N 1
ATOM 2376 C CA . ARG A 1 313 ? 33.355 -4.026 -59.676 1.00 43.12 313 ARG A CA 1
ATOM 2377 C C . ARG A 1 313 ? 33.843 -5.484 -59.734 1.00 43.12 313 ARG A C 1
ATOM 2379 O O . ARG A 1 313 ? 34.611 -5.812 -60.632 1.00 43.12 313 ARG A O 1
ATOM 2386 N N . THR A 1 314 ? 33.310 -6.379 -58.903 1.00 35.56 314 THR A N 1
ATOM 2387 C CA . THR A 1 314 ? 33.218 -7.826 -59.216 1.00 35.56 314 THR A CA 1
ATOM 2388 C C . THR A 1 314 ? 31.996 -8.446 -58.530 1.00 35.56 314 THR A C 1
ATOM 2390 O O . THR A 1 314 ? 31.410 -7.821 -57.652 1.00 35.56 314 THR A O 1
ATOM 2393 N N . ALA A 1 315 ? 31.564 -9.628 -58.977 1.00 42.97 315 ALA A N 1
ATOM 2394 C CA . ALA A 1 315 ? 30.295 -10.252 -58.585 1.00 42.97 315 ALA A CA 1
ATOM 2395 C C . ALA A 1 315 ? 30.484 -11.627 -57.903 1.00 42.97 315 ALA A C 1
ATOM 2397 O O . ALA A 1 315 ? 31.612 -12.069 -57.701 1.00 42.97 315 ALA A O 1
ATOM 2398 N N . SER A 1 316 ? 29.352 -12.301 -57.659 1.00 37.38 316 SER A N 1
ATOM 2399 C CA . SER A 1 316 ? 29.132 -13.662 -57.124 1.00 37.38 316 SER A CA 1
ATOM 2400 C C . SER A 1 316 ? 29.302 -13.898 -55.612 1.00 37.38 316 SER A C 1
ATOM 2402 O O . SER A 1 316 ? 30.382 -13.783 -55.050 1.00 37.38 316 SER A O 1
ATOM 2404 N N . ASP A 1 317 ? 28.173 -14.308 -55.026 1.00 40.97 317 ASP A N 1
ATOM 2405 C CA . ASP A 1 317 ? 27.991 -15.415 -54.081 1.00 40.97 317 ASP A CA 1
ATOM 2406 C C . ASP A 1 317 ? 28.793 -15.427 -52.769 1.00 40.97 317 ASP A C 1
ATOM 2408 O O . ASP A 1 317 ? 29.785 -16.134 -52.605 1.00 40.97 317 ASP A O 1
ATOM 2412 N N . GLY A 1 318 ? 28.230 -14.745 -51.770 1.00 35.25 318 GLY A N 1
ATOM 2413 C CA . GLY A 1 318 ? 28.523 -14.952 -50.353 1.00 35.25 318 GLY A CA 1
ATOM 2414 C C . GLY A 1 318 ? 27.568 -14.139 -49.479 1.00 35.25 318 GLY A C 1
ATOM 2415 O O . GLY A 1 318 ? 27.486 -12.922 -49.628 1.00 35.25 318 GLY A O 1
ATOM 2416 N N . VAL A 1 319 ? 26.843 -14.791 -48.563 1.00 39.81 319 VAL A N 1
ATOM 2417 C CA . VAL A 1 319 ? 26.226 -14.080 -47.432 1.00 39.81 319 VAL A CA 1
ATOM 2418 C C . VAL A 1 319 ? 27.360 -13.814 -46.453 1.00 39.81 319 VAL A C 1
ATOM 2420 O O . VAL A 1 319 ? 27.810 -14.734 -45.778 1.00 39.81 319 VAL A O 1
ATOM 2423 N N . GLY A 1 320 ? 27.880 -12.587 -46.452 1.00 39.97 320 GLY A N 1
ATOM 2424 C CA . GLY A 1 320 ? 28.953 -12.201 -45.543 1.00 39.97 320 GLY A CA 1
ATOM 2425 C C . GLY A 1 320 ? 28.467 -12.238 -44.098 1.00 39.97 320 GLY A C 1
ATOM 2426 O O . GLY A 1 320 ? 27.514 -11.538 -43.755 1.00 39.97 320 GLY A O 1
ATOM 2427 N N . GLU A 1 321 ? 29.119 -13.041 -43.262 1.00 45.53 321 GLU A N 1
ATOM 2428 C CA . GLU A 1 321 ? 28.976 -12.935 -41.813 1.00 45.53 321 GLU A CA 1
ATOM 2429 C C . GLU A 1 321 ? 29.528 -11.570 -41.376 1.00 45.53 321 GLU A C 1
ATOM 2431 O O . GLU A 1 321 ? 30.627 -11.170 -41.769 1.00 45.53 321 GLU A O 1
ATOM 2436 N N . ASN A 1 322 ? 28.744 -10.818 -40.598 1.00 50.66 322 ASN A N 1
ATOM 2437 C CA . ASN A 1 322 ? 29.182 -9.532 -40.065 1.00 50.66 322 ASN A CA 1
ATOM 2438 C C . ASN A 1 322 ? 30.170 -9.772 -38.915 1.00 50.66 322 ASN A C 1
ATOM 2440 O O . ASN A 1 322 ? 29.783 -9.757 -37.745 1.00 50.66 322 ASN A O 1
ATOM 2444 N N . ASP A 1 323 ? 31.455 -9.913 -39.248 1.00 55.03 323 ASP A N 1
ATOM 2445 C CA . ASP A 1 323 ? 32.578 -9.806 -38.306 1.00 55.03 323 ASP A CA 1
ATOM 2446 C C . ASP A 1 323 ? 32.710 -8.356 -37.790 1.00 55.03 323 ASP A C 1
ATOM 2448 O O . ASP A 1 323 ? 33.682 -7.637 -38.033 1.00 55.03 323 ASP A O 1
ATOM 2452 N N . ALA A 1 324 ? 31.679 -7.882 -37.090 1.00 60.88 324 ALA A N 1
ATOM 2453 C CA . ALA A 1 324 ? 31.737 -6.674 -36.292 1.00 60.88 324 ALA A CA 1
ATOM 2454 C C . ALA A 1 324 ? 32.380 -7.037 -34.947 1.00 60.88 324 ALA A C 1
ATOM 2456 O O . ALA A 1 324 ? 31.769 -7.729 -34.128 1.00 60.88 324 ALA A O 1
ATOM 2457 N N . GLU A 1 325 ? 33.612 -6.566 -34.736 1.00 81.94 325 GLU A N 1
ATOM 2458 C CA . GLU A 1 325 ? 34.406 -6.753 -33.507 1.00 81.94 325 GLU A CA 1
ATOM 2459 C C . GLU A 1 325 ? 33.647 -6.309 -32.243 1.00 81.94 325 GLU A C 1
ATOM 2461 O O . GLU A 1 325 ? 33.846 -6.860 -31.161 1.00 81.94 325 GLU A O 1
ATOM 2466 N N . THR A 1 326 ? 32.734 -5.348 -32.405 1.00 88.94 326 THR A N 1
ATOM 2467 C CA . THR A 1 326 ? 31.879 -4.795 -31.354 1.00 88.94 326 THR A CA 1
ATOM 2468 C C . THR A 1 326 ? 30.410 -5.084 -31.654 1.00 88.94 326 THR A C 1
ATOM 2470 O O . THR A 1 326 ? 29.940 -4.889 -32.777 1.00 88.94 326 THR A O 1
ATOM 2473 N N . VAL A 1 327 ? 29.670 -5.493 -30.627 1.00 93.19 327 VAL A N 1
ATOM 2474 C CA . VAL A 1 327 ? 28.220 -5.737 -30.650 1.00 93.19 327 VAL A CA 1
ATOM 2475 C C . VAL A 1 327 ? 27.503 -4.813 -29.673 1.00 93.19 327 VAL A C 1
ATOM 2477 O O . VAL A 1 327 ? 28.077 -4.409 -28.662 1.00 93.19 327 VAL A O 1
ATOM 2480 N N . ALA A 1 328 ? 26.241 -4.500 -29.953 1.00 94.56 328 ALA A N 1
ATOM 2481 C CA . ALA A 1 328 ? 25.357 -3.860 -28.991 1.00 94.56 328 ALA A CA 1
ATOM 2482 C C . ALA A 1 328 ? 24.764 -4.941 -28.077 1.00 94.56 328 ALA A C 1
ATOM 2484 O O . ALA A 1 328 ? 24.276 -5.965 -28.560 1.00 94.56 328 ALA A O 1
ATOM 2485 N N . VAL A 1 329 ? 24.816 -4.726 -26.764 1.00 95.00 329 VAL A N 1
ATOM 2486 C CA . VAL A 1 329 ? 24.300 -5.638 -25.737 1.00 95.00 329 VAL A CA 1
ATOM 2487 C C . VAL A 1 329 ? 23.292 -4.891 -24.874 1.00 95.00 329 VAL A C 1
ATOM 2489 O O . VAL A 1 329 ? 23.575 -3.794 -24.390 1.00 95.00 329 VAL A O 1
ATOM 2492 N N . HIS A 1 330 ? 22.107 -5.476 -24.719 1.00 95.56 330 HIS A N 1
ATOM 2493 C CA . HIS A 1 330 ? 20.962 -4.874 -24.041 1.00 95.56 330 HIS A CA 1
ATOM 2494 C C . HIS A 1 330 ? 20.422 -5.825 -22.965 1.00 95.56 330 HIS A C 1
ATOM 2496 O O . HIS A 1 330 ? 20.219 -7.008 -23.243 1.00 95.56 330 HIS A O 1
ATOM 2502 N N . ALA A 1 331 ? 20.170 -5.323 -21.756 1.00 94.62 331 ALA A N 1
ATOM 2503 C CA . ALA A 1 331 ? 19.659 -6.120 -20.638 1.00 94.62 331 ALA A CA 1
ATOM 2504 C C . ALA A 1 331 ? 18.843 -5.278 -19.649 1.00 94.62 331 ALA A C 1
ATOM 2506 O O . ALA A 1 331 ? 19.091 -4.085 -19.492 1.00 94.62 331 ALA A O 1
ATOM 2507 N N . VAL A 1 332 ? 17.920 -5.922 -18.935 1.00 94.25 332 VAL A N 1
ATOM 2508 C CA . VAL A 1 332 ? 17.320 -5.378 -17.707 1.00 94.25 332 VAL A CA 1
ATOM 2509 C C . VAL A 1 332 ? 18.165 -5.829 -16.514 1.00 94.25 332 VAL A C 1
ATOM 2511 O O . VAL A 1 332 ? 18.617 -6.973 -16.486 1.00 94.25 332 VAL A O 1
ATOM 2514 N N . VAL A 1 333 ? 18.386 -4.939 -15.548 1.00 93.81 333 VAL A N 1
ATOM 2515 C CA . VAL A 1 333 ? 19.078 -5.220 -14.279 1.00 93.81 333 VAL A CA 1
ATOM 2516 C C . VAL A 1 333 ? 18.344 -4.550 -13.117 1.00 93.81 333 VAL A C 1
ATOM 2518 O O . VAL A 1 333 ? 17.546 -3.633 -13.322 1.00 93.81 333 VAL A O 1
ATOM 2521 N N . ASP A 1 334 ? 18.646 -4.976 -11.896 1.00 93.31 334 ASP A N 1
ATOM 2522 C CA . ASP A 1 334 ? 18.189 -4.325 -10.671 1.00 93.31 334 ASP A CA 1
ATOM 2523 C C . ASP A 1 334 ? 18.958 -3.019 -10.404 1.00 93.31 334 ASP A C 1
ATOM 2525 O O . ASP A 1 334 ? 20.180 -2.945 -10.545 1.00 93.31 334 ASP A O 1
ATOM 2529 N N . GLU A 1 335 ? 18.236 -1.968 -10.013 1.00 93.31 335 GLU A N 1
ATOM 2530 C CA . GLU A 1 335 ? 18.761 -0.610 -9.839 1.00 93.31 335 GLU A CA 1
ATOM 2531 C C . GLU A 1 335 ? 19.884 -0.541 -8.800 1.00 93.31 335 GLU A C 1
ATOM 2533 O O . GLU A 1 335 ? 20.893 0.131 -9.026 1.00 93.31 335 GLU A O 1
ATOM 2538 N N . GLY A 1 336 ? 19.742 -1.279 -7.695 1.00 91.81 336 GLY A N 1
ATOM 2539 C CA . GLY A 1 336 ? 20.750 -1.341 -6.633 1.00 91.81 336 GLY A CA 1
ATOM 2540 C C . GLY A 1 336 ? 22.118 -1.836 -7.119 1.00 91.81 336 GLY A C 1
ATOM 2541 O O . GLY A 1 336 ? 23.145 -1.382 -6.614 1.00 91.81 336 GLY A O 1
ATOM 2542 N N . ASP A 1 337 ? 22.139 -2.691 -8.145 1.00 92.00 337 ASP A N 1
ATOM 2543 C CA . ASP A 1 337 ? 23.361 -3.254 -8.720 1.00 92.00 337 ASP A CA 1
ATOM 2544 C C . ASP A 1 337 ? 23.927 -2.421 -9.881 1.00 92.00 337 ASP A C 1
ATOM 2546 O O . ASP A 1 337 ? 25.061 -2.641 -10.297 1.00 92.00 337 ASP A O 1
ATOM 2550 N N . VAL A 1 338 ? 23.216 -1.413 -10.404 1.00 92.75 338 VAL A N 1
ATOM 2551 C CA . VAL A 1 338 ? 23.683 -0.614 -11.561 1.00 92.75 338 VAL A CA 1
ATOM 2552 C C . VAL A 1 338 ? 25.084 -0.026 -11.337 1.00 92.75 338 VAL A C 1
ATOM 2554 O O . VAL A 1 338 ? 25.909 -0.020 -12.254 1.00 92.75 338 VAL A O 1
ATOM 2557 N N . PHE A 1 339 ? 25.396 0.426 -10.120 1.00 92.12 339 PHE A N 1
ATOM 2558 C CA . PHE A 1 339 ? 26.699 1.012 -9.786 1.00 92.12 339 PHE A CA 1
ATOM 2559 C C . PHE A 1 339 ? 27.865 0.004 -9.882 1.00 92.12 339 PHE A C 1
ATOM 2561 O O . PHE A 1 339 ? 28.933 0.319 -10.425 1.00 92.12 339 PHE A O 1
ATOM 2568 N N . THR A 1 340 ? 27.668 -1.216 -9.380 1.00 94.00 340 THR A N 1
ATOM 2569 C CA . THR A 1 340 ? 28.664 -2.299 -9.424 1.00 94.00 340 THR A CA 1
ATOM 2570 C C . THR A 1 340 ? 28.725 -2.917 -10.821 1.00 94.00 340 THR A C 1
ATOM 2572 O O . THR A 1 340 ? 29.815 -3.047 -11.383 1.00 94.00 340 THR A O 1
ATOM 2575 N N . THR A 1 341 ? 27.571 -3.172 -11.439 1.00 93.69 341 THR A N 1
ATOM 2576 C CA . THR A 1 341 ? 27.419 -3.699 -12.801 1.00 93.69 341 THR A CA 1
ATOM 2577 C C . THR A 1 341 ? 28.105 -2.819 -13.846 1.00 93.69 341 THR A C 1
ATOM 2579 O O . THR A 1 341 ? 28.922 -3.328 -14.611 1.00 93.69 341 THR A O 1
ATOM 2582 N N . ILE A 1 342 ? 27.899 -1.493 -13.854 1.00 94.12 342 ILE A N 1
ATOM 2583 C CA . ILE A 1 342 ? 28.610 -0.579 -14.780 1.00 94.12 342 ILE A CA 1
ATOM 2584 C C . ILE A 1 342 ? 30.135 -0.700 -14.641 1.00 94.12 342 ILE A C 1
ATOM 2586 O O . ILE A 1 342 ? 30.862 -0.574 -15.631 1.00 94.12 342 ILE A O 1
ATOM 2590 N N . SER A 1 343 ? 30.627 -0.910 -13.421 1.00 94.00 343 SER A N 1
ATOM 2591 C CA . SER A 1 343 ? 32.060 -1.004 -13.138 1.00 94.00 343 SER A CA 1
ATOM 2592 C C . SER A 1 343 ? 32.635 -2.324 -13.663 1.00 94.00 343 SER A C 1
ATOM 2594 O O . SER A 1 343 ? 33.583 -2.302 -14.447 1.00 94.00 343 SER A O 1
ATOM 2596 N N . ALA A 1 344 ? 31.994 -3.454 -13.346 1.00 94.62 344 ALA A N 1
ATOM 2597 C CA . ALA A 1 344 ? 32.378 -4.774 -13.851 1.00 94.62 344 ALA A CA 1
ATOM 2598 C C . ALA A 1 344 ? 32.310 -4.857 -15.389 1.00 94.62 344 ALA A C 1
ATOM 2600 O O . ALA A 1 344 ? 33.238 -5.348 -16.033 1.00 94.62 344 ALA A O 1
ATOM 2601 N N . LEU A 1 345 ? 31.262 -4.300 -16.006 1.00 95.00 345 LEU A N 1
ATOM 2602 C CA . LEU A 1 345 ? 31.117 -4.236 -17.464 1.00 95.00 345 LEU A CA 1
ATOM 2603 C C . LEU A 1 345 ? 32.272 -3.476 -18.136 1.00 95.00 345 LEU A C 1
ATOM 2605 O O . LEU A 1 345 ? 32.785 -3.919 -19.165 1.00 95.00 345 LEU A O 1
ATOM 2609 N N . LYS A 1 346 ? 32.735 -2.365 -17.546 1.00 94.81 346 LYS A N 1
ATOM 2610 C CA . LYS A 1 346 ? 33.900 -1.615 -18.051 1.00 94.81 346 LYS A CA 1
ATOM 2611 C C . LYS A 1 346 ? 35.197 -2.415 -17.961 1.00 94.81 346 LYS A C 1
ATOM 2613 O O . LYS A 1 346 ? 36.003 -2.337 -18.884 1.00 94.81 346 LYS A O 1
ATOM 2618 N N . GLU A 1 347 ? 35.390 -3.226 -16.920 1.00 95.19 347 GLU A N 1
ATOM 2619 C CA . GLU A 1 347 ? 36.538 -4.145 -16.826 1.00 95.19 347 GLU A CA 1
ATOM 2620 C C . GLU A 1 347 ? 36.494 -5.231 -17.915 1.00 95.19 347 GLU A C 1
ATOM 2622 O O . GLU A 1 347 ? 37.528 -5.585 -18.492 1.00 95.19 347 GLU A O 1
ATOM 2627 N N . LYS A 1 348 ? 35.291 -5.692 -18.287 1.00 93.62 348 LYS A N 1
ATOM 2628 C CA . LYS A 1 348 ? 35.091 -6.556 -19.464 1.00 93.62 348 LYS A CA 1
ATOM 2629 C C . 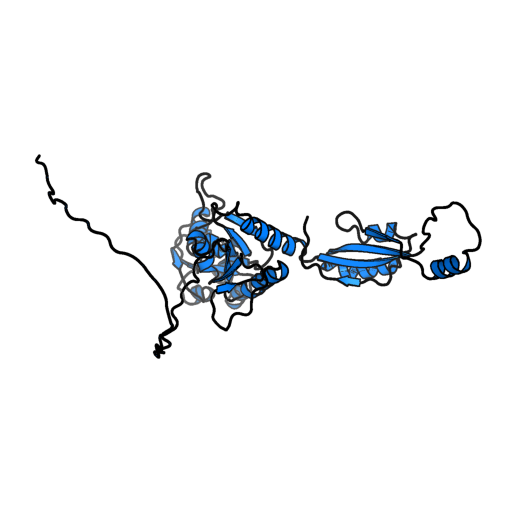LYS A 1 348 ? 35.278 -5.820 -20.795 1.00 93.62 348 LYS A C 1
ATOM 2631 O O . LYS A 1 348 ? 35.387 -6.471 -21.828 1.00 93.62 348 LYS A O 1
ATOM 2636 N N . GLY A 1 349 ? 35.440 -4.499 -20.796 1.00 92.75 349 GLY A N 1
ATOM 2637 C CA . GLY A 1 349 ? 35.675 -3.689 -21.994 1.00 92.75 349 GLY A CA 1
ATOM 2638 C C . GLY A 1 349 ? 34.405 -3.118 -22.625 1.00 92.75 349 GLY A C 1
ATOM 2639 O O . GLY A 1 349 ? 34.463 -2.634 -23.754 1.00 92.75 349 GLY A O 1
ATOM 2640 N N . ALA A 1 350 ? 33.267 -3.153 -21.925 1.00 94.69 350 ALA A N 1
ATOM 2641 C CA . ALA A 1 350 ? 32.052 -2.498 -22.391 1.00 94.69 350 ALA A CA 1
ATOM 2642 C C . ALA A 1 350 ? 32.214 -0.966 -22.405 1.00 94.69 350 ALA A C 1
ATOM 2644 O O . ALA A 1 350 ? 32.780 -0.355 -21.495 1.00 94.69 350 ALA A O 1
ATOM 2645 N N . THR A 1 351 ? 31.685 -0.335 -23.448 1.00 94.38 351 THR A N 1
ATOM 2646 C CA . THR A 1 351 ? 31.763 1.106 -23.711 1.00 94.38 351 THR A CA 1
ATOM 2647 C C . THR A 1 351 ? 30.392 1.651 -24.104 1.00 94.38 351 THR A C 1
ATOM 2649 O O . THR A 1 351 ? 29.479 0.892 -24.415 1.00 94.38 351 THR A O 1
ATOM 2652 N N . GLY A 1 352 ? 30.212 2.975 -24.054 1.00 93.81 352 GLY A N 1
ATOM 2653 C CA . GLY A 1 352 ? 28.936 3.603 -24.428 1.00 93.81 352 GLY A CA 1
ATOM 2654 C C . GLY A 1 352 ? 27.736 3.159 -23.582 1.00 93.81 352 GLY A C 1
ATOM 2655 O O . GLY A 1 352 ? 26.617 3.223 -24.072 1.00 93.81 352 GLY A O 1
ATOM 2656 N N . ILE A 1 353 ? 27.970 2.684 -22.349 1.00 95.81 353 ILE A N 1
ATOM 2657 C CA . ILE A 1 353 ? 26.919 2.178 -21.459 1.00 95.81 353 ILE A CA 1
ATOM 2658 C C . ILE A 1 353 ? 25.936 3.313 -21.146 1.00 95.81 353 ILE A C 1
ATOM 2660 O O . ILE A 1 353 ? 26.298 4.270 -20.457 1.00 95.81 353 ILE A O 1
ATOM 2664 N N . LEU A 1 354 ? 24.707 3.187 -21.639 1.00 96.12 354 LEU A N 1
ATOM 2665 C CA . LEU A 1 354 ? 23.560 3.987 -21.235 1.00 96.12 354 LEU A CA 1
ATOM 2666 C C . LEU A 1 354 ? 22.718 3.192 -20.237 1.00 96.12 354 LEU A C 1
ATOM 2668 O O . LEU A 1 354 ? 22.595 1.971 -20.346 1.00 96.12 354 LEU A O 1
ATOM 2672 N N . VAL A 1 355 ? 22.115 3.913 -19.298 1.00 95.75 355 VAL A N 1
ATOM 2673 C CA . VAL A 1 355 ? 21.087 3.411 -18.384 1.00 95.75 355 VAL A CA 1
ATOM 2674 C C . VAL A 1 355 ? 19.838 4.242 -18.628 1.00 95.75 355 VAL A C 1
ATOM 2676 O O . VAL A 1 355 ? 19.933 5.465 -18.721 1.00 95.75 355 VAL A O 1
ATOM 2679 N N . THR A 1 356 ? 18.686 3.590 -18.731 1.00 95.50 356 THR A N 1
ATOM 2680 C CA . THR A 1 356 ? 17.379 4.250 -18.752 1.00 95.50 356 THR A CA 1
ATOM 2681 C C . THR A 1 356 ? 16.429 3.569 -17.777 1.00 95.50 356 THR A C 1
ATOM 2683 O O . THR A 1 356 ? 16.570 2.385 -17.455 1.00 95.50 356 THR A O 1
ATOM 2686 N N . GLU A 1 357 ? 15.472 4.342 -17.288 1.00 92.88 357 GLU A N 1
ATOM 2687 C CA . GLU A 1 357 ? 14.376 3.853 -16.462 1.00 92.88 357 GLU A CA 1
ATOM 2688 C C . GLU A 1 357 ? 13.406 3.024 -17.313 1.00 92.88 357 GLU A C 1
ATOM 2690 O O . GLU A 1 357 ? 13.380 3.135 -18.544 1.00 92.88 357 GLU A O 1
ATOM 2695 N N . ILE A 1 358 ? 12.639 2.162 -16.648 1.00 93.25 358 ILE A N 1
ATOM 2696 C CA . ILE A 1 358 ? 11.577 1.362 -17.253 1.00 93.25 358 ILE A CA 1
ATOM 2697 C C . ILE A 1 358 ? 10.281 1.832 -16.596 1.00 93.25 358 ILE A C 1
ATOM 2699 O O . ILE A 1 358 ? 10.102 1.659 -15.395 1.00 93.25 358 ILE A O 1
ATOM 2703 N N . GLU A 1 359 ? 9.385 2.454 -17.360 1.00 90.00 359 GLU A N 1
ATOM 2704 C CA . GLU A 1 359 ? 8.095 2.918 -16.825 1.00 90.00 359 GLU A CA 1
ATOM 2705 C C . GLU A 1 359 ? 7.195 1.726 -16.464 1.00 90.00 359 GLU A C 1
ATOM 2707 O O . GLU A 1 359 ? 6.540 1.723 -15.418 1.00 90.00 359 GLU A O 1
ATOM 2712 N N . ARG A 1 360 ? 7.187 0.714 -17.349 1.00 92.69 360 ARG A N 1
ATOM 2713 C CA . ARG A 1 360 ? 6.355 -0.495 -17.300 1.00 92.69 360 ARG A CA 1
ATOM 2714 C C . ARG A 1 360 ? 7.072 -1.705 -17.913 1.00 92.69 360 ARG A C 1
ATOM 2716 O O . ARG A 1 360 ? 7.717 -1.578 -18.952 1.00 92.69 360 ARG A O 1
ATOM 2723 N N . LEU A 1 361 ? 6.881 -2.880 -17.318 1.00 92.19 361 LEU A N 1
ATOM 2724 C CA . LEU A 1 361 ? 7.372 -4.187 -17.765 1.00 92.19 361 LEU A CA 1
ATOM 2725 C C . LEU A 1 361 ? 6.189 -5.163 -17.765 1.00 92.19 361 LEU A C 1
ATOM 2727 O O . LEU A 1 361 ? 5.490 -5.267 -16.765 1.00 92.19 361 LEU A O 1
ATOM 2731 N N . VAL A 1 362 ? 5.927 -5.844 -18.881 1.00 89.25 362 VAL A N 1
ATOM 2732 C CA . VAL A 1 362 ? 4.831 -6.824 -18.997 1.0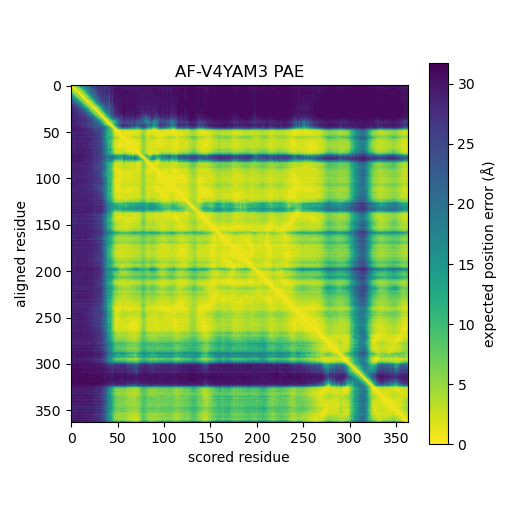0 89.25 362 VAL A CA 1
ATOM 2733 C C . VAL A 1 362 ? 5.442 -8.192 -19.273 1.00 89.25 362 VAL A C 1
ATOM 2735 O O . VAL A 1 362 ? 6.235 -8.311 -20.208 1.00 89.25 362 VAL A O 1
ATOM 2738 N N . GLU A 1 363 ? 5.052 -9.182 -18.473 1.00 71.62 363 GLU A N 1
ATOM 2739 C CA . GLU A 1 363 ? 5.453 -10.596 -18.557 1.00 71.62 363 GLU A CA 1
ATOM 2740 C C . GLU A 1 363 ? 4.280 -11.475 -19.041 1.00 71.62 363 GLU A C 1
ATOM 2742 O O . GLU A 1 363 ? 3.115 -11.135 -18.719 1.00 71.62 363 GLU A O 1
#